Protein AF-A0A832Q1P4-F1 (afdb_monomer)

Sequence (175 aa):
MQGNKKENQQNDNRLVTVAIHTYEKAQILKTILESEGIESVIHGINLIEPSIPGSVRVRIKEIDLQRALRVIEQVDFTSKTAEDEEETEETNKEILIPVDFSDYTLLTCEFGFKLAKDLKCSVKLMHAFFTPFYPAAMPFSDAFTLPATDKDLYHDVRKETESEMKALNAKIDEY

Foldseek 3Di:
DPPPPVVVVVLQPDKDWDDKAFPVLLVVLCVQCVVVVWHKDKPDDDPVDPDRRRIITIITRPVCNVVSVVSVVVDPPVPDDVVNVVVPPPPQAEAEQEADLDPCSLVSVVVSVVVCVVVVHHYDYDYDDDDPPDDPPDPDPDDDPPDPPPPPVNVVRVVVVVVSVVVVVVVNVVD

Structure (mmCIF, N/CA/C/O backbone):
data_AF-A0A832Q1P4-F1
#
_entry.id   AF-A0A832Q1P4-F1
#
loop_
_atom_site.group_PDB
_atom_site.id
_atom_site.type_symbol
_atom_site.label_atom_id
_atom_site.label_alt_id
_atom_site.label_comp_id
_atom_site.label_asym_id
_atom_site.label_entity_id
_atom_site.label_seq_id
_atom_site.pdbx_PDB_ins_code
_atom_site.Cartn_x
_atom_site.Cartn_y
_atom_site.Cartn_z
_atom_site.occupancy
_atom_site.B_iso_or_equiv
_atom_site.auth_seq_id
_atom_site.auth_comp_id
_atom_site.auth_asym_id
_atom_site.auth_atom_id
_atom_site.pdbx_PDB_model_num
ATOM 1 N N . MET A 1 1 ? -39.421 25.215 54.607 1.00 44.69 1 MET A N 1
ATOM 2 C CA . MET A 1 1 ? -39.316 24.930 53.155 1.00 44.69 1 MET A CA 1
ATOM 3 C C . MET A 1 1 ? -37.875 25.121 52.646 1.00 44.69 1 MET A C 1
ATOM 5 O O . MET A 1 1 ? -37.643 25.955 51.785 1.00 44.69 1 MET A O 1
ATOM 9 N N . GLN A 1 2 ? -36.883 24.384 53.171 1.00 45.53 2 GLN A N 1
ATOM 10 C CA . GLN A 1 2 ? -35.477 24.491 52.712 1.00 45.53 2 GLN A CA 1
ATOM 11 C C . GLN A 1 2 ? -34.802 23.131 52.415 1.00 45.53 2 GLN A C 1
ATOM 13 O O . GLN A 1 2 ? -33.637 23.106 52.040 1.00 45.53 2 GLN A O 1
ATOM 18 N N . GLY A 1 3 ? -35.527 22.006 52.515 1.00 40.56 3 GLY A N 1
ATOM 19 C CA . GLY A 1 3 ? -34.977 20.662 52.266 1.00 40.56 3 GLY A CA 1
ATOM 20 C C . GLY A 1 3 ? -34.863 20.265 50.786 1.00 40.56 3 GLY A C 1
ATOM 21 O O . GLY A 1 3 ? -33.892 19.631 50.405 1.00 40.56 3 GLY A O 1
ATOM 22 N N . ASN A 1 4 ? -35.781 20.714 49.920 1.00 47.53 4 ASN A N 1
ATOM 23 C CA . ASN A 1 4 ? -35.883 20.209 48.537 1.00 47.53 4 ASN A CA 1
ATOM 24 C C . ASN A 1 4 ? -34.872 20.788 47.530 1.00 47.53 4 ASN A C 1
ATOM 26 O O . ASN A 1 4 ? -34.829 20.343 46.388 1.00 47.53 4 ASN A O 1
ATOM 30 N N . LYS A 1 5 ? -34.083 21.805 47.899 1.00 47.84 5 LYS A N 1
ATOM 31 C CA . LYS A 1 5 ? -33.199 22.496 46.940 1.00 47.84 5 LYS A CA 1
ATOM 32 C C . LYS A 1 5 ? -31.779 21.918 46.888 1.00 47.84 5 LYS A C 1
ATOM 34 O O . LYS A 1 5 ? -31.087 22.147 45.904 1.00 47.84 5 LYS A O 1
ATOM 39 N N . LYS A 1 6 ? -31.351 21.172 47.918 1.00 47.16 6 LYS A N 1
ATOM 40 C CA . LYS A 1 6 ? -29.996 20.595 47.996 1.00 47.16 6 LYS A CA 1
ATOM 41 C C . LYS A 1 6 ? -29.874 19.230 47.311 1.00 47.16 6 LYS A C 1
ATOM 43 O O . LYS A 1 6 ? -28.872 19.002 46.648 1.00 47.16 6 LYS A O 1
ATOM 48 N N . GLU A 1 7 ? -30.893 18.373 47.387 1.00 48.69 7 GLU A N 1
ATOM 49 C CA . GLU A 1 7 ? -30.870 17.057 46.718 1.00 48.69 7 GLU A CA 1
ATOM 50 C C . GLU A 1 7 ? -30.905 17.181 45.186 1.00 48.69 7 GLU A C 1
ATOM 52 O O . GLU A 1 7 ? -30.188 16.469 44.488 1.00 48.69 7 GLU A O 1
ATOM 57 N N . ASN A 1 8 ? -31.644 18.161 44.652 1.00 49.06 8 ASN A N 1
ATOM 58 C CA . ASN A 1 8 ? -31.719 18.378 43.204 1.00 49.06 8 ASN A CA 1
ATOM 59 C C . ASN A 1 8 ? -30.401 18.891 42.592 1.00 49.06 8 ASN A C 1
ATOM 61 O O . ASN A 1 8 ? -30.125 18.613 41.434 1.00 49.06 8 ASN A O 1
ATOM 65 N N . GLN A 1 9 ? -29.561 19.595 43.361 1.00 49.34 9 GLN A N 1
ATOM 66 C CA . GLN A 1 9 ? -28.253 20.077 42.886 1.00 49.34 9 GLN A CA 1
ATOM 67 C C . GLN A 1 9 ? -27.179 18.980 42.875 1.00 49.34 9 GLN A C 1
ATOM 69 O O . GLN A 1 9 ? -26.217 19.071 42.118 1.00 49.34 9 GLN A O 1
ATOM 74 N N . GLN A 1 10 ? -27.332 17.938 43.699 1.00 50.78 10 GLN A N 1
ATOM 75 C CA . GLN A 1 10 ? -26.396 16.811 43.739 1.00 50.78 10 GLN A CA 1
ATOM 76 C C . GLN A 1 10 ? -26.576 15.859 42.549 1.00 50.78 10 GLN A C 1
ATOM 78 O O . GLN A 1 10 ? -25.592 15.297 42.070 1.00 50.78 10 GLN A O 1
ATOM 83 N N . ASN A 1 11 ? -27.804 15.733 42.037 1.00 53.72 11 ASN A N 1
ATOM 84 C CA . ASN A 1 11 ? -28.103 14.936 40.844 1.00 53.72 11 ASN A CA 1
ATOM 85 C C . ASN A 1 11 ? -27.738 15.655 39.537 1.00 53.72 11 ASN A C 1
ATOM 87 O O . ASN A 1 11 ? -27.374 14.999 38.565 1.00 53.72 11 ASN A O 1
ATOM 91 N N . ASP A 1 12 ? -27.769 16.990 39.524 1.00 57.72 12 ASP A N 1
ATOM 92 C CA . ASP A 1 12 ? -27.507 17.795 38.319 1.00 57.72 12 ASP A CA 1
ATOM 93 C C . ASP A 1 12 ? -26.044 17.710 37.843 1.00 57.72 12 ASP A C 1
ATOM 95 O O . ASP A 1 12 ? -25.735 17.896 36.668 1.00 57.72 12 ASP A O 1
ATOM 99 N N . ASN A 1 13 ? -25.124 17.382 38.758 1.00 70.50 13 ASN A N 1
ATOM 100 C CA . ASN A 1 13 ? -23.685 17.342 38.486 1.00 70.50 13 ASN A CA 1
ATOM 101 C C . ASN A 1 13 ? -23.107 15.919 38.412 1.00 70.50 13 ASN A C 1
ATOM 103 O O . ASN A 1 13 ? -21.886 15.734 38.375 1.00 70.50 13 ASN A O 1
ATOM 107 N N . ARG A 1 14 ? -23.963 14.891 38.427 1.00 87.31 14 ARG A N 1
ATOM 108 C CA . ARG A 1 14 ? -23.519 13.501 38.332 1.00 87.31 14 ARG A CA 1
ATOM 109 C C . ARG A 1 14 ? -23.209 13.153 36.880 1.00 87.31 14 ARG A C 1
ATOM 111 O O . ARG A 1 14 ? -24.077 13.205 36.016 1.00 87.31 14 ARG A O 1
ATOM 118 N N . LEU A 1 15 ? -21.954 12.779 36.625 1.00 90.56 15 LEU A N 1
ATOM 119 C CA . LEU A 1 15 ? -21.490 12.373 35.299 1.00 90.56 15 LEU A CA 1
ATOM 120 C C . LEU A 1 15 ? -21.558 10.853 35.116 1.00 90.56 15 LEU A C 1
ATOM 122 O O . LEU A 1 15 ? -20.984 10.101 35.913 1.00 90.56 15 LEU A O 1
ATOM 126 N N . VAL A 1 16 ? -22.155 10.402 34.018 1.00 91.88 16 VAL A N 1
ATOM 127 C CA . VAL A 1 16 ? -22.245 8.994 33.604 1.00 91.88 16 VAL A CA 1
ATOM 128 C C . VAL A 1 16 ? -21.444 8.759 32.328 1.00 91.88 16 VAL A C 1
ATOM 130 O O . VAL A 1 16 ? -21.316 9.658 31.503 1.00 91.88 16 VAL A O 1
ATOM 133 N N . THR A 1 17 ? -20.864 7.569 32.176 1.00 91.50 17 THR A N 1
ATOM 134 C CA . THR A 1 17 ? -20.122 7.191 30.963 1.00 91.50 17 THR A CA 1
ATOM 135 C C . THR A 1 17 ? -21.097 6.700 29.904 1.00 91.50 17 THR A C 1
ATOM 137 O O . THR A 1 17 ? -21.850 5.768 30.171 1.00 91.50 17 THR A O 1
ATOM 140 N N . VAL A 1 18 ? -21.052 7.297 28.716 1.00 90.94 18 VAL A N 1
ATOM 141 C CA . VAL A 1 18 ? -21.880 6.898 27.566 1.00 90.94 18 VAL A CA 1
ATOM 142 C C . VAL A 1 18 ? -21.134 6.029 26.564 1.00 90.94 18 VAL A C 1
ATOM 144 O O . VAL A 1 18 ? -21.754 5.176 25.943 1.00 90.94 18 VAL A O 1
ATOM 147 N N . ALA A 1 19 ? -19.817 6.201 26.428 1.00 88.00 19 ALA A N 1
ATOM 148 C CA . ALA A 1 19 ? -19.017 5.414 25.494 1.00 88.00 19 ALA A CA 1
ATOM 149 C C . ALA A 1 19 ? -17.567 5.249 25.966 1.00 88.00 19 ALA A C 1
ATOM 151 O O . ALA A 1 19 ? -17.037 6.088 26.706 1.00 88.00 19 ALA A O 1
ATOM 152 N N . ILE A 1 20 ? -16.927 4.172 25.506 1.00 89.25 20 ILE A N 1
ATOM 153 C CA . ILE A 1 20 ? -15.492 3.908 25.658 1.00 89.25 20 ILE A CA 1
ATOM 154 C C . ILE A 1 20 ? -14.926 3.666 24.260 1.00 89.25 20 ILE A C 1
ATOM 156 O O . ILE A 1 20 ? -15.349 2.728 23.594 1.00 89.25 20 ILE A O 1
ATOM 160 N N . HIS A 1 21 ? -13.998 4.510 23.816 1.00 85.19 21 HIS A N 1
ATOM 161 C CA . HIS A 1 21 ? -13.462 4.482 22.452 1.00 85.19 21 HIS A CA 1
ATOM 162 C C . HIS A 1 21 ? -11.997 4.932 22.408 1.00 85.19 21 HIS A C 1
ATOM 164 O O . HIS A 1 21 ? -11.443 5.351 23.427 1.00 85.19 21 HIS A O 1
ATOM 170 N N . THR A 1 22 ? -11.368 4.854 21.230 1.00 86.50 22 THR A N 1
ATOM 171 C CA . THR A 1 22 ? -10.085 5.521 20.965 1.00 86.50 22 THR A CA 1
ATOM 172 C C . THR A 1 22 ? -10.226 7.030 21.166 1.00 86.50 22 THR A C 1
ATOM 174 O O . THR A 1 22 ? -11.333 7.579 21.135 1.00 86.50 22 THR A O 1
ATOM 177 N N . TYR A 1 23 ? -9.107 7.716 21.404 1.00 86.06 23 TYR A N 1
ATOM 178 C CA . TYR A 1 23 ? -9.121 9.160 21.645 1.00 86.06 23 TYR A CA 1
ATOM 179 C C . TYR A 1 23 ? -9.774 9.937 20.493 1.00 86.06 23 TYR A C 1
ATOM 181 O O . TYR A 1 23 ? -10.611 10.805 20.739 1.00 86.06 23 TYR A O 1
ATOM 189 N N . GLU A 1 24 ? -9.471 9.564 19.251 1.00 83.88 24 GLU A N 1
ATOM 190 C CA . GLU A 1 24 ? -10.026 10.198 18.052 1.00 83.88 24 GLU A CA 1
ATOM 191 C C . GLU A 1 24 ? -11.548 10.045 17.973 1.00 83.88 24 GLU A C 1
ATOM 193 O O . GLU A 1 24 ? -12.278 11.036 17.905 1.00 83.88 24 GLU A O 1
ATOM 198 N N . LYS A 1 25 ? -12.048 8.807 18.094 1.00 86.06 25 LYS A N 1
ATOM 199 C CA . LYS A 1 25 ? -13.488 8.510 18.103 1.00 86.06 25 LYS A CA 1
ATOM 200 C C . LYS A 1 25 ? -14.205 9.219 19.260 1.00 86.06 25 LYS A C 1
ATOM 202 O O . LYS A 1 25 ? -15.308 9.736 19.089 1.00 86.06 25 LYS A O 1
ATOM 207 N N . ALA A 1 26 ? -13.572 9.307 20.430 1.00 89.12 26 ALA A N 1
ATOM 208 C CA . ALA A 1 26 ? -14.117 10.026 21.578 1.00 89.12 26 ALA A CA 1
ATOM 209 C C . ALA A 1 26 ? -14.183 11.547 21.361 1.00 89.12 26 ALA A C 1
ATOM 211 O O . ALA A 1 26 ? -15.137 12.178 21.816 1.00 89.12 26 ALA A O 1
ATOM 212 N N . GLN A 1 27 ? -13.209 12.132 20.657 1.00 89.00 27 GLN A N 1
ATOM 213 C CA . GLN A 1 27 ? -13.211 13.547 20.280 1.00 89.00 27 GLN A CA 1
ATOM 214 C C . GLN A 1 27 ? -14.365 13.856 19.318 1.00 89.00 27 GLN A C 1
ATOM 216 O O . GLN A 1 27 ? -15.101 14.815 19.541 1.00 89.00 27 GLN A O 1
ATOM 221 N N . ILE A 1 28 ? -14.568 13.007 18.306 1.00 89.62 28 ILE A N 1
ATOM 222 C CA . ILE A 1 28 ? -15.681 13.129 17.353 1.00 89.62 28 ILE A CA 1
ATOM 223 C C . ILE A 1 28 ? -17.020 13.061 18.096 1.00 89.62 28 ILE A C 1
ATOM 225 O O . ILE A 1 28 ? -17.854 13.957 17.966 1.00 89.62 28 ILE A O 1
ATOM 229 N N . LEU A 1 29 ? -17.204 12.039 18.938 1.00 90.44 29 LEU A N 1
ATOM 230 C CA . LEU A 1 29 ? -18.422 11.873 19.731 1.00 90.44 29 LEU A CA 1
ATOM 231 C C . LEU A 1 29 ? -18.671 13.071 20.663 1.00 90.44 29 LEU A C 1
ATOM 233 O O . LEU A 1 29 ? -19.805 13.536 20.769 1.00 90.44 29 LEU A O 1
ATOM 237 N N . LYS A 1 30 ? -17.621 13.607 21.302 1.00 92.12 30 LYS A N 1
ATOM 238 C CA . LYS A 1 30 ? -17.708 14.817 22.133 1.00 92.12 30 LYS A CA 1
ATOM 239 C C . LYS A 1 30 ? -18.252 15.999 21.328 1.00 92.12 30 LYS A C 1
ATOM 241 O O . LYS A 1 30 ? -19.202 16.641 21.767 1.00 92.12 30 LYS A O 1
ATOM 246 N N . THR A 1 31 ? -17.692 16.258 20.146 1.00 91.06 31 THR A N 1
ATOM 247 C CA . THR A 1 31 ? -18.121 17.361 19.274 1.00 91.06 31 THR A CA 1
ATOM 248 C C . THR A 1 31 ? -19.580 17.226 18.849 1.00 91.06 31 THR A C 1
ATOM 250 O O . THR A 1 31 ? -20.313 18.213 18.873 1.00 91.06 31 THR A O 1
ATOM 253 N N . ILE A 1 32 ? -20.025 16.016 18.507 1.00 90.75 32 ILE A N 1
ATOM 254 C CA . ILE A 1 32 ? -21.413 15.776 18.098 1.00 90.75 32 ILE A CA 1
ATOM 255 C C . ILE A 1 32 ? -22.375 16.023 19.265 1.00 90.75 32 ILE A C 1
ATOM 257 O O . ILE A 1 32 ? -23.341 16.771 19.118 1.00 90.75 32 ILE A O 1
ATOM 261 N N . LEU A 1 33 ? -22.084 15.467 20.444 1.00 92.12 33 LEU A N 1
ATOM 262 C CA . LEU A 1 33 ? -22.896 15.688 21.643 1.00 92.12 33 LEU A CA 1
ATOM 263 C C . LEU A 1 33 ? -22.973 17.180 22.003 1.00 92.12 33 LEU A C 1
ATOM 265 O O . LEU A 1 33 ? -24.061 17.694 22.263 1.00 92.12 33 LEU A O 1
ATOM 269 N N . GLU A 1 34 ? -21.847 17.894 21.948 1.00 92.69 34 GLU A N 1
ATOM 270 C CA . GLU A 1 34 ? -21.799 19.333 22.230 1.00 92.69 34 GLU A CA 1
ATOM 271 C C . GLU A 1 34 ? -22.578 20.160 21.196 1.00 92.69 34 GLU A C 1
ATOM 273 O O . GLU A 1 34 ? -23.228 21.136 21.573 1.00 92.69 34 GLU A O 1
ATOM 278 N N . SER A 1 35 ? -22.583 19.756 19.920 1.00 90.12 35 SER A N 1
ATOM 279 C CA . SER A 1 35 ? -23.365 20.425 18.866 1.00 90.12 35 SER A CA 1
ATOM 280 C C . SER A 1 35 ? -24.879 20.320 19.084 1.00 90.12 35 SER A C 1
ATOM 282 O O . SER A 1 35 ? -25.617 21.256 18.782 1.00 90.12 35 SER A O 1
ATOM 284 N N . GLU A 1 36 ? -25.327 19.235 19.717 1.00 88.94 36 GLU A N 1
ATOM 285 C CA . GLU A 1 36 ? -26.713 19.026 20.146 1.00 88.94 36 GLU A CA 1
ATOM 286 C C . GLU A 1 36 ? -27.014 19.674 21.514 1.00 88.94 36 GLU A C 1
ATOM 288 O O . GLU A 1 36 ? -28.121 19.562 22.054 1.00 88.94 36 GLU A O 1
ATOM 293 N N . GLY A 1 37 ? -26.047 20.388 22.096 1.00 90.88 37 GLY A N 1
ATOM 294 C CA . GLY A 1 37 ? -26.179 21.063 23.386 1.00 90.88 37 GLY A CA 1
ATOM 295 C C . GLY A 1 37 ? -26.092 20.125 24.591 1.00 90.88 37 GLY A C 1
ATOM 296 O O . GLY A 1 37 ? -26.623 20.458 25.649 1.00 90.88 37 GLY A O 1
ATOM 297 N N . ILE A 1 38 ? -25.459 18.958 24.440 1.00 92.12 38 ILE A N 1
ATOM 298 C CA . ILE A 1 38 ? -25.190 18.005 25.522 1.00 92.12 38 ILE A CA 1
ATOM 299 C C . ILE A 1 38 ? -23.739 18.181 25.974 1.00 92.12 38 ILE A C 1
ATOM 301 O O . ILE A 1 38 ? -22.797 17.897 25.235 1.00 92.12 38 ILE A O 1
ATOM 305 N N . GLU A 1 39 ? -23.546 18.638 27.211 1.00 91.25 39 GLU A N 1
ATOM 306 C CA . GLU A 1 39 ? -22.207 18.836 27.771 1.00 91.25 39 GLU A CA 1
ATOM 307 C C . GLU A 1 39 ? -21.514 17.483 28.000 1.00 91.25 39 GLU A C 1
ATOM 309 O O . GLU A 1 39 ? -22.032 16.618 28.716 1.00 91.25 39 GLU A O 1
ATOM 314 N N . SER A 1 40 ? -20.332 17.300 27.401 1.00 92.31 40 SER A N 1
ATOM 315 C CA . SER A 1 40 ? -19.585 16.043 27.468 1.00 92.31 40 SER A CA 1
ATOM 316 C C . SER A 1 40 ? -18.097 16.243 27.778 1.00 92.31 40 SER A C 1
ATOM 318 O O . SER A 1 40 ? -17.463 17.214 27.372 1.00 92.31 40 SER A O 1
ATOM 320 N N . VAL A 1 41 ? -17.518 15.308 28.536 1.00 90.81 41 VAL A N 1
ATOM 321 C CA . VAL A 1 41 ? -16.132 15.355 29.023 1.00 90.81 41 VAL A CA 1
ATOM 322 C C . VAL A 1 41 ? -15.435 14.031 28.734 1.00 90.81 41 VAL A C 1
ATOM 324 O O . VAL A 1 41 ? -15.942 12.964 29.085 1.00 90.81 41 VAL A O 1
ATOM 327 N N . ILE A 1 42 ? -14.230 14.093 28.168 1.00 90.94 42 ILE A N 1
ATOM 328 C CA . ILE A 1 42 ? -13.374 12.920 27.957 1.00 90.94 42 ILE A CA 1
ATOM 329 C C . ILE A 1 42 ? -12.524 12.687 29.211 1.00 90.94 42 ILE A C 1
ATOM 331 O O . ILE A 1 42 ? -11.820 13.578 29.677 1.00 90.94 42 ILE A O 1
ATOM 335 N N . HIS A 1 43 ? -12.593 11.483 29.772 1.00 85.75 43 HIS A N 1
ATOM 336 C CA . HIS A 1 43 ? -11.775 11.026 30.896 1.00 85.75 43 HIS A CA 1
ATOM 337 C C . HIS A 1 43 ? -10.818 9.915 30.455 1.00 85.75 43 HIS A C 1
ATOM 339 O O . HIS A 1 43 ? -11.194 9.044 29.674 1.00 85.75 43 HIS A O 1
ATOM 345 N N . GLY A 1 44 ? -9.621 9.880 31.047 1.00 74.69 44 GLY A N 1
ATOM 346 C CA . GLY A 1 44 ? -8.606 8.856 30.759 1.00 74.69 44 GLY A CA 1
ATOM 347 C C . GLY A 1 44 ? -7.454 9.332 29.874 1.00 74.69 44 GLY A C 1
ATOM 348 O O . GLY A 1 44 ? -6.666 8.509 29.429 1.00 74.69 44 GLY A O 1
ATOM 349 N N . ILE A 1 45 ? -7.337 10.642 29.642 1.00 68.88 45 ILE A N 1
ATOM 350 C CA . ILE A 1 45 ? -6.156 11.244 29.018 1.00 68.88 45 ILE A CA 1
ATOM 351 C C . ILE A 1 45 ? -5.047 11.423 30.064 1.00 68.88 45 ILE A C 1
ATOM 353 O O . ILE A 1 45 ? -5.273 12.031 31.111 1.00 68.88 45 ILE A O 1
ATOM 357 N N . ASN A 1 46 ? -3.855 10.886 29.800 1.00 65.00 46 ASN A N 1
ATOM 358 C CA . ASN A 1 46 ? -2.660 11.200 30.580 1.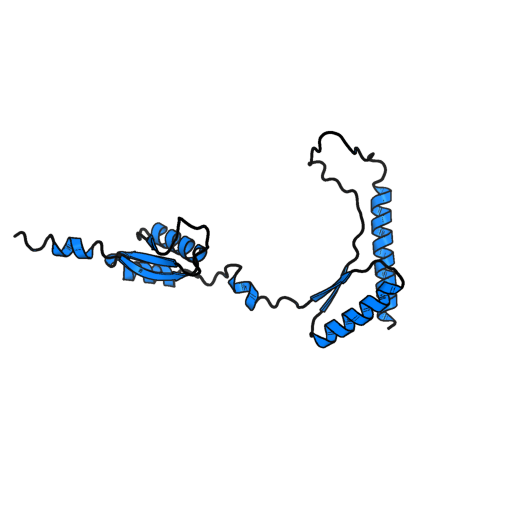00 65.00 46 ASN A CA 1
ATOM 359 C C . ASN A 1 46 ? -1.907 12.324 29.859 1.00 65.00 46 ASN A C 1
ATOM 361 O O . ASN A 1 46 ? -1.304 12.096 28.821 1.00 65.00 46 ASN A O 1
ATOM 365 N N . LEU A 1 47 ? -1.988 13.553 30.374 1.00 61.16 47 LEU A N 1
ATOM 366 C CA . LEU A 1 47 ? -1.374 14.735 29.745 1.00 61.16 47 LEU A CA 1
ATOM 367 C C . LEU A 1 47 ? 0.133 14.865 30.033 1.00 61.16 47 LEU A C 1
ATOM 369 O O . LEU A 1 47 ? 0.784 15.738 29.469 1.00 61.16 47 LEU A O 1
ATOM 373 N N . ILE A 1 48 ? 0.673 14.049 30.944 1.00 62.28 48 ILE A N 1
ATOM 374 C CA . ILE A 1 48 ? 2.057 14.165 31.432 1.00 62.28 48 ILE A CA 1
ATOM 375 C C . ILE A 1 48 ? 3.021 13.334 30.574 1.00 62.28 48 ILE A C 1
ATOM 377 O O . ILE A 1 48 ? 4.171 13.724 30.391 1.00 62.28 48 ILE A O 1
ATOM 381 N N . GLU A 1 49 ? 2.547 12.226 30.003 1.00 57.00 49 GLU A N 1
ATOM 382 C CA . GLU A 1 49 ? 3.319 11.368 29.103 1.00 57.00 49 GLU A CA 1
ATOM 383 C C . GLU A 1 49 ? 2.607 11.276 27.748 1.00 57.00 49 GLU A C 1
ATOM 385 O O . GLU A 1 49 ? 1.416 10.964 27.728 1.00 57.00 49 GLU A O 1
ATOM 390 N N . PRO A 1 50 ? 3.298 11.491 26.611 1.00 54.81 50 PRO A N 1
ATOM 391 C CA . PRO A 1 50 ? 2.714 11.415 25.272 1.00 54.81 50 PRO A CA 1
ATOM 392 C C . PRO A 1 50 ? 2.518 9.953 24.830 1.00 54.81 50 PRO A C 1
ATOM 394 O O . PRO A 1 50 ? 2.988 9.536 23.776 1.00 54.81 50 PRO A O 1
ATOM 397 N N . SER A 1 51 ? 1.850 9.152 25.658 1.00 57.94 51 SER A N 1
ATOM 398 C CA . SER A 1 51 ? 1.351 7.834 25.275 1.00 57.94 51 SER A CA 1
ATOM 399 C C . SER A 1 51 ? -0.129 7.972 24.938 1.00 57.94 51 SER A C 1
ATOM 401 O O . SER A 1 51 ? -0.908 8.497 25.732 1.00 57.94 51 SER A O 1
ATOM 403 N N . ILE A 1 52 ? -0.517 7.548 23.734 1.00 58.16 52 ILE A N 1
ATOM 404 C CA . ILE A 1 52 ? -1.923 7.531 23.323 1.00 58.16 52 ILE A CA 1
ATOM 405 C C . ILE A 1 52 ? -2.619 6.488 24.210 1.00 58.16 52 ILE A C 1
ATOM 407 O O . ILE A 1 52 ? -2.276 5.306 24.123 1.00 58.16 52 ILE A O 1
ATOM 411 N N . PRO A 1 53 ? -3.557 6.872 25.097 1.00 61.53 53 PRO A N 1
ATOM 412 C CA . PRO A 1 53 ? -4.271 5.893 25.899 1.00 61.53 53 PRO A CA 1
ATOM 413 C C . PRO A 1 53 ? -5.077 5.000 24.955 1.00 61.53 53 PRO A C 1
ATOM 415 O O . PRO A 1 53 ? -5.882 5.504 24.174 1.00 61.53 53 PRO A O 1
ATOM 418 N N . GLY A 1 54 ? -4.894 3.679 25.045 1.00 65.94 54 GLY A N 1
ATOM 419 C CA . GLY A 1 54 ? -5.583 2.721 24.168 1.00 65.94 54 GLY A CA 1
ATOM 420 C C . GLY A 1 54 ? -7.116 2.769 24.262 1.00 65.94 54 GLY A C 1
ATOM 421 O O . GLY A 1 54 ? -7.803 2.279 23.375 1.00 65.94 54 GLY A O 1
ATOM 422 N N . SER A 1 55 ? -7.677 3.376 25.316 1.00 76.88 55 SER A N 1
ATOM 423 C CA . SER A 1 55 ? -9.101 3.715 25.383 1.00 76.88 55 SER A CA 1
ATOM 424 C C . SER A 1 55 ? -9.371 4.876 26.344 1.00 76.88 55 SER A C 1
ATOM 426 O O . SER A 1 55 ? -8.773 4.978 27.417 1.00 76.88 55 SER A O 1
ATOM 428 N N . VAL A 1 56 ? -10.306 5.748 25.972 1.00 87.81 56 VAL A N 1
ATOM 429 C CA . VAL A 1 56 ? -10.796 6.873 26.778 1.00 87.81 56 VAL A CA 1
ATOM 430 C C . VAL A 1 56 ? -12.315 6.791 26.940 1.00 87.81 56 VAL A C 1
ATOM 432 O O . VAL A 1 56 ? -13.010 6.116 26.180 1.00 87.81 56 VAL A O 1
ATOM 435 N N . ARG A 1 57 ? -12.850 7.468 27.959 1.00 90.44 57 ARG A N 1
ATOM 436 C CA . ARG A 1 57 ? -14.273 7.425 28.327 1.00 90.44 57 ARG A CA 1
ATOM 437 C C . ARG A 1 57 ? -14.942 8.765 28.068 1.00 90.44 57 ARG A C 1
ATOM 439 O O . ARG A 1 57 ? -14.504 9.767 28.627 1.00 90.44 57 ARG A O 1
ATOM 446 N N . VAL A 1 58 ? -16.035 8.772 27.312 1.00 91.81 58 VAL A N 1
ATOM 447 C CA . VAL A 1 58 ? -16.886 9.958 27.136 1.00 91.81 58 VAL A CA 1
ATOM 448 C C . VAL A 1 58 ? -17.961 9.951 28.214 1.00 91.81 58 VAL A C 1
ATOM 450 O O . VAL A 1 58 ? -18.697 8.972 28.365 1.00 91.81 58 VAL A O 1
ATOM 453 N N . ARG A 1 59 ? -18.032 11.030 28.996 1.00 93.12 59 ARG A N 1
ATOM 454 C CA . ARG A 1 59 ? -18.986 11.192 30.096 1.00 93.12 59 ARG A CA 1
ATOM 455 C C . ARG A 1 59 ? -19.876 12.406 29.874 1.00 93.12 59 ARG A C 1
ATOM 457 O O . ARG A 1 59 ? -19.393 13.427 29.408 1.00 93.12 59 ARG A O 1
ATOM 464 N N . ILE A 1 60 ? -21.137 12.302 30.266 1.00 93.88 60 ILE A N 1
ATOM 465 C CA . ILE A 1 60 ? -22.153 13.364 30.179 1.00 93.88 60 ILE A CA 1
ATOM 466 C C . ILE A 1 60 ? -22.890 13.488 31.508 1.00 93.88 60 ILE A C 1
ATOM 468 O O . ILE A 1 60 ? -22.762 12.610 32.364 1.00 93.88 60 ILE A O 1
ATOM 472 N N . LYS A 1 61 ? -23.697 14.534 31.677 1.00 93.19 61 LYS A N 1
ATOM 473 C CA . LYS A 1 61 ? -24.604 14.637 32.826 1.00 93.19 61 LYS A CA 1
ATOM 474 C C . LYS A 1 61 ? -25.684 13.557 32.768 1.00 93.19 61 LYS A C 1
ATOM 476 O O . LYS A 1 61 ? -26.212 13.249 31.703 1.00 93.19 61 LYS A O 1
ATOM 481 N N . GLU A 1 62 ? -26.030 12.993 33.924 1.00 88.75 62 GLU A N 1
ATOM 482 C CA . GLU A 1 62 ? -27.043 11.934 34.045 1.00 88.75 62 GLU A CA 1
ATOM 483 C C . GLU A 1 62 ? -28.413 12.374 33.500 1.00 88.75 62 GLU A C 1
ATOM 485 O O . GLU A 1 62 ? -29.120 11.571 32.893 1.00 88.75 62 GLU A O 1
ATOM 490 N N . ILE A 1 63 ? -28.745 13.664 33.630 1.00 89.94 63 ILE A N 1
ATOM 491 C CA . ILE A 1 63 ? -29.984 14.259 33.106 1.00 89.94 63 ILE A CA 1
ATOM 492 C C . ILE A 1 63 ? -30.108 14.176 31.577 1.00 89.94 63 ILE A C 1
ATOM 494 O O . ILE A 1 63 ? -31.217 14.059 31.058 1.00 89.94 63 ILE A O 1
ATOM 498 N N . ASP A 1 64 ? -28.985 14.177 30.857 1.00 90.19 64 ASP A N 1
ATOM 499 C CA . ASP A 1 64 ? -28.951 14.206 29.394 1.00 90.19 64 ASP A CA 1
ATOM 500 C C . ASP A 1 64 ? -28.827 12.804 28.781 1.00 90.19 64 ASP A C 1
ATOM 502 O O . ASP A 1 64 ? -28.772 12.660 27.560 1.00 90.19 64 ASP A O 1
ATOM 506 N N . LEU A 1 65 ? -28.829 11.750 29.607 1.00 89.56 65 LEU A N 1
ATOM 507 C CA . LEU A 1 65 ? -28.548 10.379 29.180 1.00 89.56 65 LEU A CA 1
ATOM 508 C C . LEU A 1 65 ? -29.461 9.895 28.050 1.00 89.56 65 LEU A C 1
ATOM 510 O O . LEU A 1 65 ? -28.981 9.397 27.034 1.00 89.56 65 LEU A O 1
ATOM 514 N N . GLN A 1 66 ? -30.777 10.065 28.194 1.00 88.94 66 GLN A N 1
ATOM 515 C CA . GLN A 1 66 ? -31.726 9.618 27.168 1.00 88.94 66 GLN A CA 1
ATOM 516 C C . GLN A 1 66 ? -31.565 10.387 25.856 1.00 88.94 66 GLN A C 1
ATOM 518 O O . GLN A 1 66 ? -31.748 9.822 24.780 1.00 88.94 66 GLN A O 1
ATOM 523 N N . ARG A 1 67 ? -31.233 11.679 25.939 1.00 90.56 67 ARG A N 1
ATOM 524 C CA . ARG A 1 67 ? -31.033 12.523 24.762 1.00 90.56 67 ARG A CA 1
ATOM 525 C C . ARG A 1 67 ? -29.732 12.155 24.054 1.00 90.56 67 ARG A C 1
ATOM 527 O O . ARG A 1 67 ? -29.732 12.020 22.838 1.00 90.56 67 ARG A O 1
ATOM 534 N N . ALA A 1 68 ? -28.670 11.907 24.813 1.00 90.94 68 ALA A N 1
ATOM 535 C CA . ALA A 1 68 ? -27.380 11.494 24.281 1.00 90.94 68 ALA A CA 1
ATOM 536 C C . ALA A 1 68 ? -27.446 10.138 23.578 1.00 90.94 68 ALA A C 1
ATOM 538 O O . ALA A 1 68 ? -26.910 10.013 22.485 1.00 90.94 68 ALA A O 1
ATOM 539 N N . LEU A 1 69 ? -28.142 9.149 24.150 1.00 89.94 69 LEU A N 1
ATOM 540 C CA . LEU A 1 69 ? -28.309 7.843 23.502 1.00 89.94 69 LEU A CA 1
ATOM 541 C C . LEU A 1 69 ? -29.030 7.960 22.153 1.00 89.94 69 LEU A C 1
ATOM 543 O O . LEU A 1 69 ? -28.590 7.352 21.186 1.00 89.94 69 LEU A O 1
ATOM 547 N N . ARG A 1 70 ? -30.066 8.807 22.052 1.00 88.44 70 ARG A N 1
ATOM 548 C CA . ARG A 1 70 ? -30.756 9.064 20.774 1.00 88.44 70 ARG A CA 1
ATOM 549 C C . ARG A 1 70 ? -29.840 9.689 19.727 1.00 88.44 70 ARG A C 1
ATOM 551 O O . ARG A 1 70 ? -29.913 9.313 18.566 1.00 88.44 70 ARG A O 1
ATOM 558 N N . VAL A 1 71 ? -28.999 10.641 20.133 1.00 87.50 71 VAL A N 1
ATOM 559 C CA . VAL A 1 71 ? -28.017 11.264 19.234 1.00 87.50 71 VAL A CA 1
ATOM 560 C C . VAL A 1 71 ? -26.993 10.223 18.782 1.00 87.50 71 VAL A C 1
ATOM 562 O O . VAL A 1 71 ? -26.709 10.129 17.598 1.00 87.50 71 VAL A O 1
ATOM 565 N N . ILE A 1 72 ? -26.489 9.395 19.699 1.00 86.38 72 ILE A N 1
ATOM 566 C CA . ILE A 1 72 ? -25.506 8.346 19.396 1.00 86.38 72 ILE A CA 1
ATOM 567 C C . ILE A 1 72 ? -26.071 7.305 18.423 1.00 86.38 72 ILE A C 1
ATOM 569 O O . ILE A 1 72 ? -25.375 6.919 17.495 1.00 86.38 72 ILE A O 1
ATOM 573 N N . GLU A 1 73 ? -27.324 6.878 18.595 1.00 82.75 73 GLU A N 1
ATOM 574 C CA . GLU A 1 73 ? -27.984 5.924 17.689 1.00 82.75 73 GLU A CA 1
ATOM 575 C C . GLU A 1 73 ? -28.190 6.478 16.271 1.00 82.75 73 GLU A C 1
ATOM 577 O O . GLU A 1 73 ? -28.250 5.710 15.315 1.00 82.75 73 GLU A O 1
ATOM 582 N N . GLN A 1 74 ? -28.311 7.799 16.124 1.00 77.94 74 GLN A N 1
ATOM 583 C CA . GLN A 1 74 ? -28.452 8.465 14.824 1.00 77.94 74 GLN A CA 1
ATOM 584 C C . GLN A 1 74 ? -27.113 8.716 14.129 1.00 77.94 74 GLN A C 1
ATOM 586 O O . GLN A 1 74 ? -27.089 9.069 12.949 1.00 77.94 74 GLN A O 1
ATOM 591 N N . VAL A 1 75 ? -26.006 8.570 14.853 1.00 70.81 75 VAL A N 1
ATOM 592 C CA . VAL A 1 75 ? -24.668 8.838 14.342 1.00 70.81 75 VAL A CA 1
ATOM 593 C C . VAL A 1 75 ? -24.041 7.523 13.912 1.00 70.81 75 VAL A C 1
ATOM 595 O O . VAL A 1 75 ? -23.723 6.661 14.730 1.00 70.81 75 VAL A O 1
ATOM 598 N N . ASP A 1 76 ? -23.808 7.396 12.610 1.00 65.38 76 ASP A N 1
ATOM 599 C CA . ASP A 1 76 ? -23.048 6.284 12.053 1.00 65.38 76 ASP A CA 1
ATOM 600 C C . ASP A 1 76 ? -21.549 6.447 12.370 1.00 65.38 76 ASP A C 1
ATOM 602 O O . ASP A 1 76 ? -20.738 6.936 11.577 1.00 65.38 76 ASP A O 1
ATOM 606 N N . PHE A 1 77 ? -21.154 5.990 13.561 1.00 60.75 77 PHE A N 1
ATOM 607 C CA . PHE A 1 77 ? -19.744 5.771 13.918 1.00 60.75 77 PHE A CA 1
ATOM 608 C C . PHE A 1 77 ? -19.107 4.616 13.128 1.00 60.75 77 PHE A C 1
ATOM 610 O O . PHE A 1 77 ? -17.919 4.345 13.276 1.00 60.75 77 PHE A O 1
ATOM 617 N N . THR A 1 78 ? -19.894 3.940 12.287 1.00 53.94 78 THR A N 1
ATOM 618 C CA . THR A 1 78 ? -19.459 2.930 11.316 1.00 53.94 78 THR A CA 1
ATOM 619 C C . THR A 1 78 ? -18.766 3.539 10.097 1.00 53.94 78 THR A C 1
ATOM 621 O O . THR A 1 78 ? -18.291 2.791 9.241 1.00 53.94 78 THR A O 1
ATOM 624 N N . SER A 1 79 ? -18.672 4.876 10.016 1.00 48.91 79 SER A N 1
ATOM 625 C CA . SER A 1 79 ? -17.714 5.541 9.137 1.00 48.91 79 SER A CA 1
ATOM 626 C C . SER A 1 79 ? -16.317 5.136 9.590 1.00 48.91 79 SER A C 1
ATOM 628 O O . SER A 1 79 ? -15.725 5.712 10.502 1.00 48.91 79 SER A O 1
ATOM 630 N N . LYS A 1 80 ? -15.871 4.040 8.979 1.00 43.38 80 LYS A N 1
ATOM 631 C CA . LYS A 1 80 ? -14.580 3.399 9.118 1.00 43.38 80 LYS A CA 1
ATOM 632 C C . LYS A 1 80 ? -13.520 4.477 9.294 1.00 43.38 80 LYS A C 1
ATOM 634 O O . LYS A 1 80 ? -13.180 5.214 8.374 1.00 43.38 80 LYS A O 1
ATOM 639 N N . THR A 1 81 ? -13.065 4.638 10.528 1.00 44.66 81 THR A N 1
ATOM 640 C CA . THR A 1 81 ? -11.808 5.334 10.765 1.00 44.66 81 THR A CA 1
ATOM 641 C C . THR A 1 81 ? -10.765 4.421 10.135 1.00 44.66 81 THR A C 1
ATOM 643 O O . THR A 1 81 ? -10.863 3.210 10.323 1.00 44.66 81 THR A O 1
ATOM 646 N N . ALA A 1 82 ? -9.823 4.971 9.372 1.00 48.69 82 ALA A N 1
ATOM 647 C CA . ALA A 1 82 ? -8.823 4.226 8.596 1.00 48.69 82 ALA A CA 1
ATOM 648 C C . ALA A 1 82 ? -8.022 3.169 9.402 1.00 48.69 82 ALA A C 1
ATOM 650 O O . ALA A 1 82 ? -7.287 2.382 8.823 1.00 48.69 82 ALA A O 1
ATOM 651 N N . GLU A 1 83 ? -8.178 3.129 10.728 1.00 47.94 83 GLU A N 1
ATOM 652 C CA . GLU A 1 83 ? -7.633 2.117 11.635 1.00 47.94 83 GLU A CA 1
ATOM 653 C C . GLU A 1 83 ? -8.439 0.797 11.667 1.00 47.94 83 GLU A C 1
ATOM 655 O O . GLU A 1 83 ? -7.848 -0.257 11.869 1.00 47.94 83 GLU A O 1
ATOM 660 N N . ASP A 1 84 ? -9.760 0.806 11.429 1.00 42.47 84 ASP A N 1
ATOM 661 C CA . ASP A 1 84 ? -10.568 -0.432 11.336 1.00 42.47 84 ASP A CA 1
ATOM 662 C C . ASP A 1 84 ? -10.544 -1.032 9.907 1.00 42.47 84 ASP A C 1
ATOM 664 O O . ASP A 1 84 ? -11.023 -2.144 9.673 1.00 42.47 84 ASP A O 1
ATOM 668 N N . GLU A 1 85 ? -9.986 -0.301 8.934 1.00 42.81 85 GLU A N 1
ATOM 669 C CA . GLU A 1 85 ? -9.802 -0.751 7.547 1.00 42.81 85 GLU A CA 1
ATOM 670 C C . GLU A 1 85 ? -8.582 -1.660 7.359 1.00 42.81 85 GLU A C 1
ATOM 672 O O . GLU A 1 85 ? -8.539 -2.400 6.378 1.00 42.81 85 GLU A O 1
ATOM 677 N N . GLU A 1 86 ? -7.641 -1.720 8.308 1.00 45.88 86 GLU A N 1
ATOM 678 C CA . GLU A 1 86 ? -6.490 -2.627 8.180 1.00 45.88 86 GLU A CA 1
ATOM 679 C C . GLU A 1 86 ? -6.876 -4.119 8.247 1.00 45.88 86 GLU A C 1
ATOM 681 O O . GLU A 1 86 ? -6.152 -4.957 7.709 1.00 45.88 86 GLU A O 1
ATOM 686 N N . GLU A 1 87 ? -8.028 -4.476 8.833 1.00 47.12 87 GLU A N 1
ATOM 687 C CA . GLU A 1 87 ? -8.485 -5.876 8.890 1.00 47.12 87 GLU A CA 1
ATOM 688 C C . GLU A 1 87 ? -9.516 -6.266 7.816 1.00 47.12 87 GLU A C 1
ATOM 690 O O . GLU A 1 87 ? -9.773 -7.459 7.642 1.00 47.12 87 GLU A O 1
ATOM 695 N N . THR A 1 88 ? -10.105 -5.318 7.074 1.00 44.84 88 THR A N 1
ATOM 696 C CA . THR A 1 88 ? -11.138 -5.640 6.058 1.00 44.84 88 THR A CA 1
ATOM 697 C C . THR A 1 88 ? -11.100 -4.843 4.759 1.00 44.84 88 THR A C 1
ATOM 699 O O . THR A 1 88 ? -11.952 -5.071 3.896 1.00 44.84 88 THR A O 1
ATOM 702 N N . GLU A 1 89 ? -10.098 -3.998 4.525 1.00 48.00 89 GLU A N 1
ATOM 703 C CA . GLU A 1 89 ? -9.607 -3.903 3.156 1.00 48.00 89 GLU A CA 1
ATOM 704 C C . GLU A 1 89 ? -9.072 -5.299 2.840 1.00 48.00 89 GLU A C 1
ATOM 706 O O . GLU A 1 89 ? -8.174 -5.809 3.518 1.00 48.00 89 GLU A O 1
ATOM 711 N N . GLU A 1 90 ? -9.643 -5.967 1.841 1.00 52.06 90 GLU A N 1
ATOM 712 C CA . GLU A 1 90 ? -8.899 -6.979 1.110 1.00 52.06 90 GLU A CA 1
ATOM 713 C C . GLU A 1 90 ? -7.656 -6.256 0.586 1.00 52.06 90 GLU A C 1
ATOM 715 O O . GLU A 1 90 ? -7.650 -5.737 -0.527 1.00 52.06 90 GLU A O 1
ATOM 720 N N . THR A 1 91 ? -6.620 -6.124 1.424 1.00 56.72 91 THR A N 1
ATOM 721 C CA . THR A 1 91 ? -5.304 -5.694 0.996 1.00 56.72 91 THR A CA 1
ATOM 722 C C . THR A 1 91 ? -4.990 -6.690 -0.088 1.00 56.72 91 THR A C 1
ATOM 724 O O . THR A 1 91 ? -4.801 -7.877 0.197 1.00 56.72 91 THR A O 1
ATOM 727 N N . ASN A 1 92 ? -5.100 -6.250 -1.345 1.00 61.62 92 ASN A N 1
ATOM 728 C CA . ASN A 1 92 ? -4.725 -7.066 -2.477 1.00 61.62 92 ASN A CA 1
ATOM 729 C C . ASN A 1 92 ? -3.322 -7.515 -2.124 1.00 61.62 92 ASN A C 1
ATOM 731 O O . ASN A 1 92 ? -2.404 -6.701 -2.030 1.00 61.62 92 ASN A O 1
ATOM 735 N N . LYS A 1 93 ? -3.186 -8.790 -1.756 1.00 81.19 93 LYS A N 1
ATOM 736 C CA . LYS A 1 93 ? -1.884 -9.326 -1.425 1.00 81.19 93 LYS A CA 1
ATOM 737 C C . LYS A 1 93 ? -1.179 -9.245 -2.765 1.00 81.19 93 LYS A C 1
ATOM 739 O O . LYS A 1 93 ? -1.615 -9.882 -3.723 1.00 81.19 93 LYS A O 1
ATOM 744 N N . GLU A 1 94 ? -0.176 -8.388 -2.849 1.00 91.06 94 GLU A N 1
ATOM 745 C CA . GLU A 1 94 ? 0.615 -8.193 -4.053 1.00 91.06 94 GLU A CA 1
ATOM 746 C C . GLU A 1 94 ? 2.081 -8.375 -3.678 1.00 91.06 94 GLU A C 1
ATOM 748 O O . GLU A 1 94 ? 2.544 -7.887 -2.645 1.00 91.06 94 GLU A O 1
ATOM 753 N N . ILE A 1 95 ? 2.825 -9.075 -4.524 1.00 93.56 95 ILE A N 1
ATOM 754 C CA . ILE A 1 95 ? 4.281 -9.123 -4.454 1.00 93.56 95 ILE A CA 1
ATOM 755 C C . ILE A 1 95 ? 4.819 -8.125 -5.465 1.00 93.56 95 ILE A C 1
ATOM 757 O O . ILE A 1 95 ? 4.598 -8.256 -6.670 1.00 93.56 95 ILE A O 1
ATOM 761 N N . LEU A 1 96 ? 5.547 -7.134 -4.961 1.00 94.69 96 LEU A N 1
ATOM 762 C CA . LEU A 1 96 ? 6.270 -6.177 -5.781 1.00 94.69 96 LEU A CA 1
ATOM 763 C C . LEU A 1 96 ? 7.645 -6.748 -6.134 1.00 94.69 96 LEU A C 1
ATOM 765 O O . LEU A 1 96 ? 8.460 -6.997 -5.245 1.00 94.69 96 LEU A O 1
ATOM 769 N N . ILE A 1 97 ? 7.906 -6.937 -7.424 1.00 95.25 97 ILE A N 1
ATOM 770 C CA . ILE A 1 97 ? 9.200 -7.396 -7.932 1.00 95.25 97 ILE A CA 1
ATOM 771 C C . ILE A 1 97 ? 9.909 -6.208 -8.589 1.00 95.25 97 ILE A C 1
ATOM 773 O O . ILE A 1 97 ? 9.426 -5.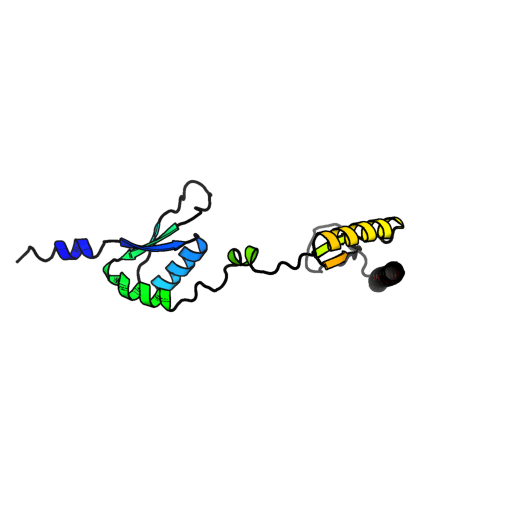709 -9.611 1.00 95.25 97 ILE A O 1
ATOM 777 N N . PRO A 1 98 ? 11.039 -5.738 -8.034 1.00 94.25 98 PRO A N 1
ATOM 778 C CA . PRO A 1 98 ? 11.867 -4.758 -8.713 1.00 94.25 98 PRO A CA 1
ATOM 779 C C . PRO A 1 98 ? 12.539 -5.405 -9.930 1.00 94.25 98 PRO A C 1
ATOM 781 O O . PRO A 1 98 ? 13.074 -6.509 -9.830 1.00 94.25 98 PRO A O 1
ATOM 784 N N . VAL A 1 99 ? 12.516 -4.717 -11.069 1.00 94.88 99 VAL A N 1
ATOM 785 C CA . VAL A 1 99 ? 13.154 -5.174 -12.310 1.00 94.88 99 VAL A CA 1
ATOM 786 C C . VAL A 1 99 ? 14.127 -4.118 -12.812 1.00 94.88 99 VAL A C 1
ATOM 788 O O . VAL A 1 99 ? 13.820 -2.927 -12.805 1.00 94.88 99 VAL A O 1
ATOM 791 N N . ASP A 1 100 ? 15.304 -4.551 -13.246 1.00 92.75 100 ASP A N 1
ATOM 792 C CA . ASP A 1 100 ? 16.383 -3.698 -13.762 1.00 92.75 100 ASP A CA 1
ATOM 793 C C . ASP A 1 100 ? 16.812 -4.090 -15.187 1.00 92.75 100 ASP A C 1
ATOM 795 O O . ASP A 1 100 ? 17.817 -3.598 -15.686 1.00 92.75 100 ASP A O 1
ATOM 799 N N . PHE A 1 101 ? 16.054 -4.991 -15.823 1.00 91.12 101 PHE A N 1
ATOM 800 C CA . PHE A 1 101 ? 16.296 -5.555 -17.158 1.00 91.12 101 PHE A CA 1
ATOM 801 C C . PHE A 1 101 ? 17.601 -6.348 -17.311 1.00 91.12 101 PHE A C 1
ATOM 803 O O . PHE A 1 101 ? 17.935 -6.774 -18.417 1.00 91.12 101 PHE A O 1
ATOM 810 N N . SER A 1 102 ? 18.312 -6.617 -16.213 1.00 91.75 102 SER A N 1
ATOM 811 C CA . SER A 1 102 ? 19.467 -7.512 -16.222 1.00 91.75 102 SER A CA 1
ATOM 812 C C . SER A 1 102 ? 19.059 -8.961 -16.502 1.00 91.75 102 SER A C 1
ATOM 814 O O . SER A 1 102 ? 17.906 -9.358 -16.311 1.00 91.75 102 SER A O 1
ATOM 816 N N . ASP A 1 103 ? 20.030 -9.800 -16.861 1.00 87.69 103 ASP A N 1
ATOM 817 C CA . ASP A 1 103 ? 19.809 -11.242 -17.038 1.00 87.69 103 ASP A CA 1
ATOM 818 C C . ASP A 1 103 ? 19.252 -11.916 -15.763 1.00 87.69 103 ASP A C 1
ATOM 820 O O . ASP A 1 103 ? 18.550 -12.925 -15.836 1.00 87.69 103 ASP A O 1
ATOM 824 N N . TYR A 1 104 ? 19.495 -11.326 -14.585 1.00 90.88 104 TYR A N 1
ATOM 825 C CA . TYR A 1 104 ? 18.982 -11.805 -13.297 1.00 90.88 104 TYR A CA 1
ATOM 826 C C . TYR A 1 104 ? 17.515 -11.435 -13.041 1.00 90.88 104 TYR A C 1
ATOM 828 O O . TYR A 1 104 ? 16.883 -12.011 -12.147 1.00 90.88 104 TYR A O 1
ATOM 836 N N . THR A 1 105 ? 16.941 -10.514 -13.824 1.00 92.69 105 THR A N 1
ATOM 837 C CA . THR A 1 105 ? 15.526 -10.138 -13.708 1.00 92.69 105 THR A CA 1
ATOM 838 C C . THR A 1 105 ? 14.620 -11.358 -13.908 1.00 92.69 105 THR A C 1
ATOM 840 O O . THR A 1 105 ? 13.670 -11.530 -13.147 1.00 92.69 105 THR A O 1
ATOM 843 N N . LEU A 1 106 ? 14.929 -12.251 -14.858 1.00 91.81 106 LEU A N 1
ATOM 844 C CA . LEU A 1 106 ? 14.114 -13.450 -15.111 1.00 91.81 106 LEU A CA 1
ATOM 845 C C . LEU A 1 106 ? 14.107 -14.412 -13.916 1.00 91.81 106 LEU A C 1
ATOM 847 O O . LEU A 1 106 ? 13.043 -14.872 -13.511 1.00 91.81 106 LEU A O 1
ATOM 851 N N . LEU A 1 107 ? 15.269 -14.644 -13.296 1.00 92.06 107 LEU A N 1
ATOM 852 C CA . LEU A 1 107 ? 15.379 -15.472 -12.089 1.00 92.06 107 LEU A CA 1
ATOM 853 C C . LEU A 1 107 ? 14.583 -14.874 -10.917 1.00 92.06 107 LEU A C 1
ATOM 855 O O . LEU A 1 107 ? 13.948 -15.588 -10.141 1.00 92.06 107 LEU A O 1
ATOM 859 N N . THR A 1 108 ? 14.597 -13.546 -10.802 1.00 91.88 108 THR A N 1
ATOM 860 C CA . THR A 1 108 ? 13.849 -12.821 -9.768 1.00 91.88 108 THR A CA 1
ATOM 861 C C . THR A 1 108 ? 12.340 -12.925 -10.006 1.00 91.88 108 THR A C 1
ATOM 863 O O . THR A 1 108 ? 11.581 -13.149 -9.061 1.00 91.88 108 THR A O 1
ATOM 866 N N . CYS A 1 109 ? 11.905 -12.834 -11.268 1.00 94.19 109 CYS A N 1
ATOM 867 C CA . CYS A 1 109 ? 10.514 -13.050 -11.663 1.00 94.19 109 CYS A CA 1
ATOM 868 C C . CYS A 1 109 ? 10.067 -14.485 -11.363 1.00 94.19 109 CYS A C 1
ATOM 870 O O . CYS A 1 109 ? 9.026 -14.667 -10.741 1.00 94.19 109 CYS A O 1
ATOM 872 N N . GLU A 1 110 ? 10.873 -15.495 -11.708 1.00 93.12 110 GLU A N 1
ATOM 873 C CA . GLU A 1 110 ? 10.576 -16.905 -11.421 1.00 93.12 110 GLU A CA 1
ATOM 874 C C . GLU A 1 110 ? 10.356 -17.142 -9.918 1.00 93.12 110 GLU A C 1
ATOM 876 O O . GLU A 1 110 ? 9.339 -17.711 -9.504 1.00 93.12 110 GLU A O 1
ATOM 881 N N . PHE A 1 111 ? 11.279 -16.653 -9.084 1.00 93.56 111 PHE A N 1
ATOM 882 C CA . PHE A 1 111 ? 11.145 -16.740 -7.633 1.00 93.56 111 PHE A CA 1
ATOM 883 C C . PHE A 1 111 ? 9.881 -16.026 -7.137 1.00 93.56 111 PHE A C 1
ATOM 885 O O . PHE A 1 111 ? 9.116 -16.591 -6.351 1.00 93.56 111 PHE A O 1
ATOM 892 N N . GLY A 1 112 ? 9.640 -14.801 -7.609 1.00 94.12 112 GLY A N 1
ATOM 893 C CA . GLY A 1 112 ? 8.489 -14.007 -7.197 1.00 94.12 112 GLY A CA 1
ATOM 894 C C . GLY A 1 112 ? 7.151 -14.615 -7.621 1.00 94.12 112 GLY A C 1
ATOM 895 O O . GLY A 1 112 ? 6.217 -14.616 -6.824 1.00 94.12 112 GLY A O 1
ATOM 896 N N . PHE A 1 113 ? 7.057 -15.222 -8.807 1.00 94.69 113 PHE A N 1
ATOM 897 C CA . PHE A 1 113 ? 5.860 -15.945 -9.252 1.00 94.69 113 PHE A CA 1
ATOM 898 C C . PHE A 1 113 ? 5.593 -17.187 -8.409 1.00 94.69 113 PHE A C 1
ATOM 900 O O . PHE A 1 113 ? 4.446 -17.462 -8.047 1.00 94.69 113 PHE A O 1
ATOM 907 N N . LYS A 1 114 ? 6.643 -17.928 -8.042 1.00 94.62 114 LYS A N 1
ATOM 908 C CA . LYS A 1 114 ? 6.507 -19.081 -7.150 1.00 94.62 114 LYS A CA 1
ATOM 909 C C . LYS A 1 114 ? 6.025 -18.659 -5.763 1.00 94.62 114 LYS A C 1
ATOM 911 O O . LYS A 1 114 ? 5.074 -19.241 -5.248 1.00 94.62 114 LYS A O 1
ATOM 916 N N . LEU A 1 115 ? 6.620 -17.606 -5.205 1.00 94.12 115 LEU A N 1
ATOM 917 C CA . LEU A 1 115 ? 6.192 -17.035 -3.931 1.00 94.12 115 LEU A CA 1
ATOM 918 C C . LEU A 1 115 ? 4.738 -16.542 -4.001 1.00 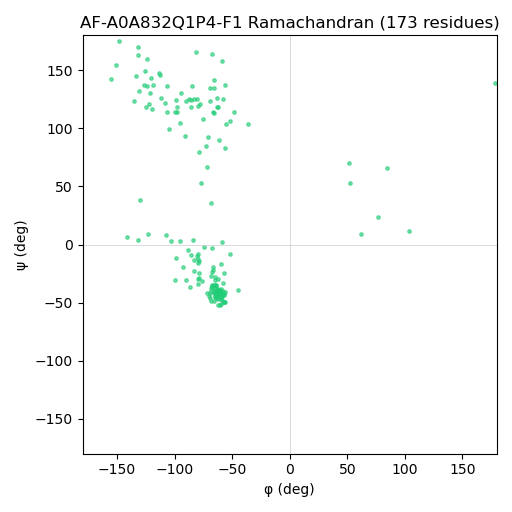94.12 115 LEU A C 1
ATOM 920 O O . LEU A 1 115 ? 3.965 -16.769 -3.073 1.00 94.12 115 LEU A O 1
ATOM 924 N N . ALA A 1 116 ? 4.340 -15.939 -5.124 1.00 93.94 116 ALA A N 1
ATOM 925 C CA . ALA A 1 116 ? 2.980 -15.458 -5.328 1.00 93.94 116 ALA A CA 1
ATOM 926 C C . ALA A 1 116 ? 1.949 -16.585 -5.362 1.00 93.94 116 ALA A C 1
ATOM 928 O O . ALA A 1 116 ? 0.871 -16.486 -4.773 1.00 93.94 116 ALA A O 1
ATOM 929 N N . LYS A 1 117 ? 2.311 -17.697 -6.006 1.00 93.25 117 LYS A N 1
ATOM 930 C CA . LYS A 1 117 ? 1.506 -18.917 -6.033 1.00 93.25 117 LYS A CA 1
ATOM 931 C C . LYS A 1 117 ? 1.319 -19.502 -4.633 1.00 93.25 117 LYS A C 1
ATOM 933 O O . LYS A 1 117 ? 0.201 -19.884 -4.288 1.00 93.25 117 LYS A O 1
ATOM 938 N N . ASP A 1 118 ? 2.382 -19.545 -3.833 1.00 93.38 118 ASP A N 1
ATOM 939 C CA . ASP A 1 118 ? 2.345 -20.087 -2.470 1.00 93.38 118 ASP A CA 1
ATOM 940 C C . ASP A 1 118 ? 1.506 -19.203 -1.529 1.00 93.38 118 ASP A C 1
ATOM 942 O O . ASP A 1 118 ? 0.744 -19.710 -0.702 1.00 93.38 118 ASP A O 1
ATOM 946 N N . LEU A 1 119 ? 1.590 -17.880 -1.696 1.00 91.44 119 LEU A N 1
ATOM 947 C CA . LEU A 1 119 ? 0.872 -16.892 -0.885 1.00 91.44 119 LEU A CA 1
ATOM 948 C C . LEU A 1 119 ? -0.528 -16.536 -1.414 1.00 91.44 119 LEU A C 1
ATOM 950 O O . LEU A 1 119 ? -1.265 -15.820 -0.733 1.00 91.44 119 LEU A O 1
ATOM 954 N N . LYS A 1 120 ? -0.915 -17.062 -2.586 1.00 90.69 120 LYS A N 1
ATOM 955 C CA . LYS A 1 120 ? -2.180 -16.773 -3.288 1.00 90.69 120 LYS A CA 1
ATOM 956 C C . LYS A 1 120 ? -2.406 -15.272 -3.478 1.00 90.69 120 LYS A C 1
ATOM 958 O O . LYS A 1 120 ? -3.437 -14.731 -3.083 1.00 90.69 120 LYS A O 1
ATOM 963 N N . CYS A 1 121 ? -1.415 -14.614 -4.059 1.00 91.25 121 CYS A N 1
ATOM 964 C CA . CYS A 1 121 ? -1.373 -13.170 -4.232 1.00 91.25 121 CYS A CA 1
ATOM 965 C C . CYS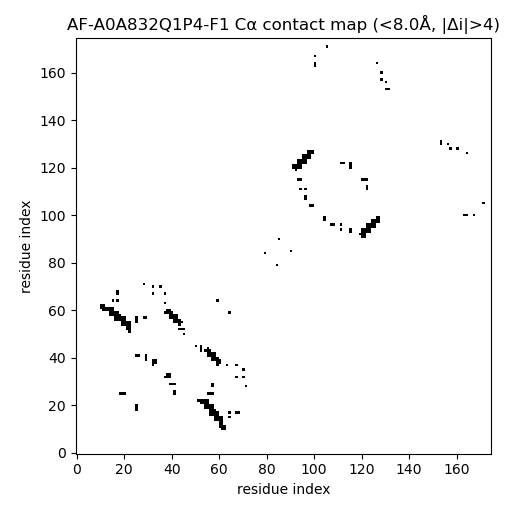 A 1 121 ? -1.002 -12.792 -5.676 1.00 91.25 121 CYS A C 1
ATOM 967 O O . CYS A 1 121 ? -0.540 -13.635 -6.448 1.00 91.25 121 CYS A O 1
ATOM 969 N N . SER A 1 122 ? -1.260 -11.544 -6.072 1.00 91.62 122 SER A N 1
ATOM 970 C CA . SER A 1 122 ? -0.892 -11.035 -7.398 1.00 91.62 122 SER A CA 1
ATOM 971 C C . SER A 1 122 ? 0.583 -10.622 -7.432 1.00 91.62 122 SER A C 1
ATOM 973 O O . SER A 1 122 ? 1.235 -10.476 -6.397 1.00 91.62 122 SER A O 1
ATOM 975 N N . VAL A 1 123 ? 1.125 -10.424 -8.633 1.00 93.69 123 VAL A N 1
ATOM 976 C CA . VAL A 1 123 ? 2.484 -9.903 -8.820 1.00 93.69 123 VAL A CA 1
ATOM 977 C C . VAL A 1 123 ? 2.436 -8.591 -9.575 1.00 93.69 123 VAL A C 1
ATOM 979 O O . VAL A 1 123 ? 1.720 -8.460 -10.568 1.00 93.69 123 VAL A O 1
ATOM 982 N N . LYS A 1 124 ? 3.240 -7.631 -9.120 1.00 94.38 124 LYS A N 1
ATOM 983 C CA . LYS A 1 124 ? 3.470 -6.358 -9.793 1.00 94.38 124 LYS A CA 1
ATOM 984 C C . LYS A 1 124 ? 4.959 -6.206 -10.068 1.00 94.38 124 LYS A C 1
ATOM 986 O O . LYS A 1 124 ? 5.768 -6.202 -9.146 1.00 94.38 124 LYS A O 1
ATOM 991 N N . LEU A 1 125 ? 5.314 -6.064 -11.338 1.00 94.56 125 LEU A N 1
ATOM 992 C CA . LEU A 1 125 ? 6.676 -5.727 -11.739 1.00 94.56 125 LEU A CA 1
ATOM 993 C C . LEU A 1 125 ? 6.853 -4.207 -11.685 1.00 94.56 125 LEU A C 1
ATOM 995 O O . LEU A 1 125 ? 5.975 -3.466 -12.132 1.00 94.56 125 LEU A O 1
ATOM 999 N N . MET A 1 126 ? 7.977 -3.740 -11.147 1.00 94.12 126 MET A N 1
ATOM 1000 C CA . MET A 1 126 ? 8.273 -2.315 -11.024 1.00 94.12 126 MET A CA 1
ATOM 1001 C C . MET A 1 126 ? 9.707 -2.015 -11.438 1.00 94.12 126 MET A C 1
ATOM 1003 O O . MET A 1 126 ? 10.653 -2.531 -10.850 1.00 94.12 126 MET A O 1
ATOM 1007 N N . HIS A 1 127 ? 9.859 -1.124 -12.412 1.00 92.88 127 HIS A N 1
ATOM 1008 C CA . HIS A 1 127 ? 11.145 -0.555 -12.788 1.00 92.88 127 HIS A CA 1
ATOM 1009 C C . HIS A 1 127 ? 11.229 0.896 -12.311 1.00 92.88 127 HIS A C 1
ATOM 1011 O O . HIS A 1 127 ? 10.274 1.660 -12.470 1.00 92.88 127 HIS A O 1
ATOM 1017 N N . ALA A 1 128 ? 12.373 1.282 -11.751 1.00 90.06 128 ALA A N 1
ATOM 1018 C CA . ALA A 1 128 ? 12.650 2.655 -11.356 1.00 90.06 128 ALA A CA 1
ATOM 1019 C C . ALA A 1 128 ? 13.688 3.258 -12.305 1.00 90.06 128 ALA A C 1
ATOM 1021 O O . ALA A 1 128 ? 14.804 2.758 -12.404 1.00 90.06 128 ALA A O 1
ATOM 1022 N N . PHE A 1 129 ? 13.325 4.359 -12.957 1.00 84.00 129 PHE A N 1
ATOM 1023 C CA . PHE A 1 129 ? 14.202 5.107 -13.850 1.00 84.00 129 PHE A CA 1
ATOM 1024 C C . PHE A 1 129 ? 14.256 6.570 -13.417 1.00 84.00 129 PHE A C 1
ATOM 1026 O O . PHE A 1 129 ? 13.305 7.111 -12.845 1.00 84.00 129 PHE A O 1
ATOM 1033 N N . PHE A 1 130 ? 15.392 7.217 -13.658 1.00 76.19 130 PHE A N 1
ATOM 1034 C CA . PHE A 1 130 ? 15.579 8.609 -13.279 1.00 76.19 130 PHE A CA 1
ATOM 1035 C C . PHE A 1 130 ? 15.040 9.537 -14.365 1.00 76.19 130 PHE A C 1
ATOM 1037 O O . PHE A 1 130 ? 15.490 9.508 -15.508 1.00 76.19 130 PHE A O 1
ATOM 1044 N N . THR A 1 131 ? 14.131 10.427 -13.978 1.00 68.94 131 THR A N 1
ATOM 1045 C CA . THR A 1 131 ? 13.772 11.597 -14.780 1.00 68.94 131 THR A CA 1
ATOM 1046 C C . THR A 1 131 ? 14.088 12.847 -13.967 1.00 68.94 131 THR A C 1
ATOM 1048 O O . THR A 1 131 ? 13.451 13.039 -12.927 1.00 68.94 131 THR A O 1
ATOM 1051 N N . PRO A 1 132 ? 15.019 13.720 -14.393 1.00 60.72 132 PRO A N 1
ATOM 1052 C CA . PRO A 1 132 ? 15.246 15.001 -13.729 1.00 60.72 132 PRO A CA 1
ATOM 1053 C C . PRO A 1 132 ? 14.085 15.977 -14.000 1.00 60.72 132 PRO A C 1
ATOM 1055 O O . PRO A 1 132 ? 14.242 16.979 -14.695 1.00 60.72 132 PRO A O 1
ATOM 1058 N N . PHE A 1 133 ? 12.892 15.672 -13.490 1.00 58.19 133 PHE A N 1
ATOM 1059 C CA . PHE A 1 133 ? 11.772 16.602 -13.445 1.00 58.19 133 PHE A CA 1
ATOM 1060 C C . PHE A 1 133 ? 11.831 17.344 -12.113 1.00 58.19 133 PHE A C 1
ATOM 1062 O O . PHE A 1 133 ? 11.337 16.868 -11.093 1.00 58.19 133 PHE A O 1
ATOM 1069 N N . TYR A 1 134 ? 12.467 18.512 -12.117 1.00 56.28 134 TYR A N 1
ATOM 1070 C CA . TYR A 1 134 ? 12.377 19.436 -10.995 1.00 56.28 134 TYR A CA 1
ATOM 1071 C C . TYR A 1 134 ? 11.033 20.163 -11.091 1.00 56.28 134 TYR A C 1
ATOM 1073 O O . TYR A 1 134 ? 10.787 20.841 -12.095 1.00 56.28 134 TYR A O 1
ATOM 1081 N N . PRO A 1 135 ? 10.148 20.072 -10.080 1.00 52.06 135 PRO A N 1
ATOM 1082 C CA . PRO A 1 135 ? 9.029 20.991 -9.992 1.00 52.06 135 PRO A CA 1
ATOM 1083 C C . PRO A 1 135 ? 9.616 22.401 -9.947 1.00 52.06 135 PRO A C 1
ATOM 1085 O O . PRO A 1 135 ? 10.428 22.703 -9.074 1.00 52.06 135 PRO A O 1
ATOM 1088 N N . ALA A 1 136 ? 9.193 23.280 -10.855 1.00 53.19 136 ALA A N 1
ATOM 1089 C CA . ALA A 1 136 ? 9.656 24.671 -10.933 1.00 53.19 136 ALA A CA 1
ATOM 1090 C C . ALA A 1 136 ? 9.409 25.503 -9.647 1.00 53.19 136 ALA A C 1
ATOM 1092 O O . ALA A 1 136 ? 9.705 26.692 -9.613 1.00 53.19 136 ALA A O 1
ATOM 1093 N N . ALA A 1 137 ? 8.849 24.894 -8.597 1.00 50.81 137 ALA A N 1
ATOM 1094 C CA . ALA A 1 137 ? 8.440 25.517 -7.349 1.00 50.81 137 ALA A CA 1
ATOM 1095 C C . ALA A 1 137 ? 9.394 25.273 -6.163 1.00 50.81 137 ALA A C 1
ATOM 1097 O O . ALA A 1 137 ? 9.072 25.717 -5.064 1.00 50.81 137 ALA A O 1
ATOM 1098 N N . MET A 1 138 ? 10.534 24.588 -6.332 1.00 51.66 138 MET A N 1
ATOM 1099 C CA . MET A 1 138 ? 11.479 24.372 -5.225 1.00 51.66 138 MET A CA 1
ATOM 1100 C C . MET A 1 138 ? 12.714 25.279 -5.375 1.00 51.66 138 MET A C 1
ATOM 1102 O O . MET A 1 138 ? 13.606 24.966 -6.165 1.00 51.66 138 MET A O 1
ATOM 1106 N N . PRO A 1 139 ? 12.783 26.420 -4.658 1.00 50.38 139 PRO A N 1
ATOM 1107 C CA . PRO A 1 139 ? 13.922 27.322 -4.721 1.00 50.38 139 PRO A CA 1
ATOM 1108 C C . PRO A 1 139 ? 15.048 26.750 -3.858 1.00 50.38 139 PRO A C 1
ATOM 1110 O O . PRO A 1 139 ? 15.249 27.157 -2.715 1.00 50.38 139 PRO A O 1
ATOM 1113 N N . PHE A 1 140 ? 15.781 25.772 -4.386 1.00 53.44 140 PHE A N 1
ATOM 1114 C CA . PHE A 1 140 ? 17.067 25.420 -3.802 1.00 53.44 140 PHE A CA 1
ATOM 1115 C C . PHE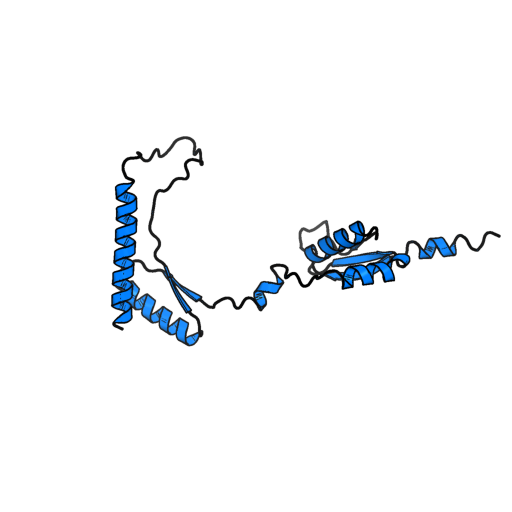 A 1 140 ? 18.076 26.496 -4.200 1.00 53.44 140 PHE A C 1
ATOM 1117 O O . PHE A 1 140 ? 18.454 26.631 -5.361 1.00 53.44 140 PHE A O 1
ATOM 1124 N N . SER A 1 141 ? 18.435 27.304 -3.204 1.00 58.28 141 SER A N 1
ATOM 1125 C CA . SER A 1 141 ? 19.532 28.267 -3.226 1.00 58.28 141 SER A CA 1
ATOM 1126 C C . SER A 1 141 ? 20.801 27.599 -3.765 1.00 58.28 141 SER A C 1
ATOM 1128 O O . SER A 1 141 ? 21.340 26.703 -3.123 1.00 58.28 141 SER A O 1
ATOM 1130 N N . ASP A 1 142 ? 21.255 28.059 -4.929 1.00 57.12 142 ASP A N 1
ATOM 1131 C CA . ASP A 1 142 ? 22.583 27.849 -5.512 1.00 57.12 142 ASP A CA 1
ATOM 1132 C C . ASP A 1 142 ? 23.108 26.402 -5.608 1.00 57.12 142 ASP A C 1
ATOM 1134 O O . ASP A 1 142 ? 24.086 26.053 -4.957 1.00 57.12 142 ASP A O 1
ATOM 1138 N N . ALA A 1 143 ? 22.526 25.569 -6.479 1.00 55.75 143 ALA A N 1
ATOM 1139 C CA . ALA A 1 143 ? 23.266 24.640 -7.356 1.00 55.75 143 ALA A CA 1
ATOM 1140 C C . ALA A 1 143 ? 22.293 23.796 -8.198 1.00 55.75 143 ALA A C 1
ATOM 1142 O O . ALA A 1 143 ? 21.316 23.273 -7.677 1.00 55.75 143 ALA A O 1
ATOM 1143 N N . PHE A 1 144 ? 22.633 23.596 -9.475 1.00 51.47 144 PHE A N 1
ATOM 1144 C CA . PHE A 1 144 ? 21.920 22.812 -10.500 1.00 51.47 144 PHE A CA 1
ATOM 1145 C C . PHE A 1 144 ? 20.786 23.525 -11.248 1.00 51.47 144 PHE A C 1
ATOM 1147 O O . PHE A 1 144 ? 19.635 23.098 -11.260 1.00 51.47 144 PHE A O 1
ATOM 1154 N N . THR A 1 145 ? 21.140 24.547 -12.029 1.00 48.75 145 THR A N 1
ATOM 1155 C CA . THR A 1 145 ? 20.391 24.830 -13.260 1.00 48.75 145 THR A CA 1
ATOM 1156 C C . THR A 1 145 ? 20.709 23.730 -14.275 1.00 48.75 145 THR A C 1
ATOM 1158 O O . THR A 1 145 ? 21.703 23.823 -14.996 1.00 48.75 145 THR A O 1
ATOM 1161 N N . LEU A 1 146 ? 19.905 22.664 -14.316 1.00 53.00 146 LEU A N 1
ATOM 1162 C CA . LEU A 1 146 ? 19.888 21.768 -15.475 1.00 53.00 146 LEU A CA 1
ATOM 1163 C C . LEU A 1 146 ? 19.409 22.592 -16.683 1.00 53.00 146 LEU A C 1
ATOM 1165 O O . LEU A 1 146 ? 18.308 23.147 -16.625 1.00 53.00 146 LEU A O 1
ATOM 1169 N N . PRO A 1 147 ? 20.225 22.752 -17.743 1.00 50.72 147 PRO A N 1
ATOM 1170 C CA . PRO A 1 147 ? 19.812 23.487 -18.928 1.00 50.72 147 PRO A CA 1
ATOM 1171 C C . PRO A 1 147 ? 18.534 22.867 -19.493 1.00 50.72 147 PRO A C 1
ATOM 1173 O O . PRO A 1 147 ? 18.416 21.646 -19.574 1.00 50.72 147 PRO A O 1
ATOM 1176 N N . ALA A 1 148 ? 17.583 23.706 -19.898 1.00 53.34 148 ALA A N 1
ATOM 1177 C CA . ALA A 1 148 ? 16.298 23.321 -20.483 1.00 53.34 148 ALA A CA 1
ATOM 1178 C C . ALA A 1 148 ? 16.423 22.694 -21.892 1.00 53.34 148 ALA A C 1
ATOM 1180 O O . ALA A 1 148 ? 15.591 22.953 -22.759 1.00 53.34 148 ALA A O 1
ATOM 1181 N N . THR A 1 149 ? 17.475 21.916 -22.144 1.00 51.38 149 THR A N 1
ATOM 1182 C CA . THR A 1 149 ? 17.826 21.411 -23.474 1.00 51.38 149 THR A CA 1
ATOM 1183 C C . THR A 1 149 ? 17.057 20.151 -23.850 1.00 51.38 149 THR A C 1
ATOM 1185 O O . THR A 1 149 ? 16.863 19.916 -25.030 1.00 51.38 149 THR A O 1
ATOM 1188 N N . ASP A 1 150 ? 16.541 19.368 -22.904 1.00 58.12 150 ASP A N 1
ATOM 1189 C CA . ASP A 1 150 ? 16.405 17.942 -23.209 1.00 58.12 150 ASP A CA 1
ATOM 1190 C C . ASP A 1 150 ? 15.028 17.334 -22.930 1.00 58.12 150 ASP A C 1
ATOM 1192 O O . ASP A 1 150 ? 14.926 16.176 -22.547 1.00 58.12 150 ASP A O 1
ATOM 1196 N N . LYS A 1 151 ? 13.941 18.084 -23.197 1.00 60.19 151 LYS A N 1
ATOM 1197 C CA . LYS A 1 151 ? 12.567 17.524 -23.289 1.00 60.19 151 LYS A CA 1
ATOM 1198 C C . LYS A 1 151 ? 12.524 16.224 -24.103 1.00 60.19 151 LYS A C 1
ATOM 1200 O O . LYS A 1 151 ? 11.823 15.292 -23.708 1.00 60.19 151 LYS A O 1
ATOM 1205 N N . ASP A 1 152 ? 13.297 16.180 -25.182 1.00 62.59 152 ASP A N 1
ATOM 1206 C CA . ASP A 1 152 ? 13.436 15.014 -26.048 1.00 62.59 152 ASP A CA 1
ATOM 1207 C C . ASP A 1 152 ? 14.177 13.869 -25.340 1.00 62.59 152 ASP A C 1
ATOM 1209 O O . ASP A 1 152 ? 13.629 12.774 -25.271 1.00 62.59 152 ASP A O 1
ATOM 1213 N N . LEU A 1 153 ? 15.300 14.129 -24.657 1.00 64.94 153 LEU A N 1
ATOM 1214 C CA . LEU A 1 153 ? 16.012 13.121 -23.855 1.00 64.94 153 LEU A CA 1
ATOM 1215 C C . LEU A 1 153 ? 15.121 12.465 -22.783 1.00 64.94 153 LEU A C 1
ATOM 1217 O O . LEU A 1 153 ? 15.191 11.257 -22.583 1.00 64.94 153 LEU A O 1
ATOM 1221 N N . TYR A 1 154 ? 14.258 13.223 -22.090 1.00 67.25 154 TYR A N 1
ATOM 1222 C CA . TYR A 1 154 ? 13.343 12.634 -21.093 1.00 67.25 154 TYR A CA 1
ATOM 1223 C C . TYR A 1 154 ? 12.322 11.695 -21.730 1.00 67.25 154 TY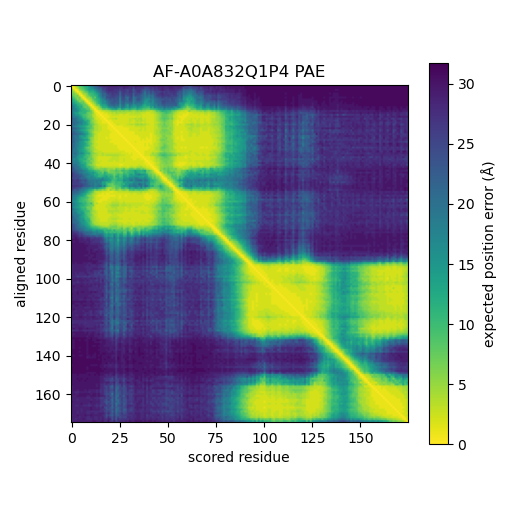R A C 1
ATOM 1225 O O . TYR A 1 154 ? 11.979 10.651 -21.170 1.00 67.25 154 TYR A O 1
ATOM 1233 N N . HIS A 1 155 ? 11.786 12.110 -22.874 1.00 69.00 155 HIS A N 1
ATOM 1234 C CA . HIS A 1 155 ? 10.837 11.312 -23.627 1.00 69.00 155 HIS A CA 1
ATOM 1235 C C . HIS A 1 155 ? 11.513 10.062 -24.190 1.00 69.00 155 HIS A C 1
ATOM 1237 O O . HIS A 1 155 ? 10.891 9.002 -24.197 1.00 69.00 155 HIS A O 1
ATOM 1243 N N . ASP A 1 156 ? 12.782 10.169 -24.573 1.00 78.62 156 ASP A N 1
ATOM 1244 C CA . ASP A 1 156 ? 13.592 9.065 -25.068 1.00 78.62 156 ASP A CA 1
ATOM 1245 C C . ASP A 1 156 ? 13.885 8.045 -23.962 1.00 78.62 156 ASP A C 1
ATOM 1247 O O . ASP A 1 156 ? 13.563 6.875 -24.150 1.00 78.62 156 ASP A O 1
ATOM 1251 N N . VAL A 1 157 ? 14.341 8.474 -22.776 1.00 82.88 157 VAL A N 1
ATOM 1252 C CA . VAL A 1 157 ? 14.577 7.568 -21.630 1.00 82.88 157 VAL A CA 1
ATOM 1253 C C . VAL A 1 157 ? 13.293 6.842 -21.232 1.00 82.88 157 VAL A C 1
ATOM 1255 O O . VAL A 1 157 ? 13.279 5.624 -21.091 1.00 82.88 157 VAL A O 1
ATOM 1258 N N . ARG A 1 158 ? 12.176 7.567 -21.095 1.00 84.56 158 ARG A N 1
ATOM 1259 C CA . ARG A 1 158 ? 10.891 6.942 -20.755 1.00 84.56 158 ARG A CA 1
ATOM 1260 C C . ARG A 1 158 ? 10.458 5.927 -21.816 1.00 84.56 158 ARG A C 1
ATOM 1262 O O . ARG A 1 158 ? 9.989 4.847 -21.468 1.00 84.56 158 ARG A O 1
ATOM 1269 N N . LYS A 1 159 ? 10.569 6.278 -23.100 1.00 87.25 159 LYS A N 1
ATOM 1270 C CA . LYS A 1 159 ? 10.208 5.386 -24.211 1.00 87.25 159 LYS A CA 1
ATOM 1271 C C . LYS A 1 159 ? 11.074 4.137 -24.246 1.00 87.25 159 LYS A C 1
ATOM 1273 O O . LYS A 1 159 ? 10.549 3.057 -24.504 1.00 87.25 159 LYS A O 1
ATOM 1278 N N . GLU A 1 160 ? 12.370 4.292 -24.012 1.00 88.94 160 GLU A N 1
ATOM 1279 C CA . GLU A 1 160 ? 13.324 3.192 -23.936 1.00 88.94 160 GLU A CA 1
ATOM 1280 C C . GLU A 1 160 ? 12.937 2.243 -22.800 1.00 88.94 160 GLU A C 1
ATOM 1282 O O . GLU A 1 160 ? 12.664 1.073 -23.059 1.00 88.94 160 GLU A O 1
ATOM 1287 N N . THR A 1 161 ? 12.732 2.768 -21.590 1.00 90.06 161 THR A N 1
ATOM 1288 C CA . THR A 1 161 ? 12.261 1.988 -20.438 1.00 90.06 161 THR A CA 1
ATOM 1289 C C . THR A 1 161 ? 10.922 1.285 -20.703 1.00 90.06 161 THR A C 1
ATOM 1291 O O . THR A 1 161 ? 10.751 0.113 -20.367 1.00 90.06 161 THR A O 1
ATOM 1294 N N . GLU A 1 162 ? 9.950 1.962 -21.324 1.00 91.19 162 GLU A N 1
ATOM 1295 C CA . GLU A 1 162 ? 8.667 1.347 -21.697 1.00 91.19 162 GLU A CA 1
ATOM 1296 C C . GLU A 1 162 ? 8.845 0.222 -22.734 1.00 91.19 162 GLU A C 1
ATOM 1298 O O . GLU A 1 162 ? 8.108 -0.768 -22.710 1.00 91.19 162 GLU A O 1
ATOM 1303 N N . SER A 1 163 ? 9.808 0.357 -23.649 1.00 93.81 163 SER A N 1
ATOM 1304 C CA . SER A 1 163 ? 10.146 -0.669 -24.638 1.00 93.81 163 SER A CA 1
ATOM 1305 C C . SER A 1 163 ? 10.813 -1.882 -23.990 1.00 93.81 163 SER A C 1
ATOM 1307 O O . SER A 1 163 ? 10.429 -3.016 -24.282 1.00 93.81 163 SER A O 1
ATOM 1309 N N . GLU A 1 164 ? 11.762 -1.666 -23.080 1.00 94.00 164 GLU A N 1
ATOM 1310 C CA . GLU A 1 164 ? 12.418 -2.742 -22.330 1.00 94.00 164 GLU A CA 1
ATOM 1311 C C . GLU A 1 164 ? 11.424 -3.504 -21.452 1.00 94.00 164 GLU A C 1
ATOM 1313 O O . GLU A 1 164 ? 11.424 -4.735 -21.444 1.00 94.00 164 GLU A O 1
ATOM 1318 N N . MET A 1 165 ? 10.489 -2.798 -20.811 1.00 94.06 165 MET A N 1
ATOM 1319 C CA . MET A 1 165 ? 9.422 -3.427 -20.033 1.00 94.06 165 MET A CA 1
ATOM 1320 C C . MET A 1 165 ? 8.507 -4.307 -20.898 1.00 94.06 165 MET A C 1
ATOM 1322 O O . MET A 1 165 ? 8.120 -5.401 -20.486 1.00 94.06 165 MET A O 1
ATOM 1326 N N . LYS A 1 166 ? 8.186 -3.876 -22.125 1.00 94.19 166 LYS A N 1
ATOM 1327 C CA . LYS A 1 166 ? 7.425 -4.702 -23.080 1.00 94.19 166 LYS A CA 1
ATOM 1328 C C . LYS A 1 166 ? 8.206 -5.939 -23.514 1.00 94.19 166 LYS A C 1
ATOM 1330 O O . LYS A 1 166 ? 7.622 -7.016 -23.600 1.00 94.19 166 LYS A O 1
ATOM 1335 N N . ALA A 1 167 ? 9.505 -5.794 -23.775 1.00 93.81 167 ALA A N 1
ATOM 1336 C CA . ALA A 1 167 ? 10.367 -6.918 -24.123 1.00 93.81 167 ALA A CA 1
ATOM 1337 C C . ALA A 1 167 ? 10.486 -7.919 -22.963 1.00 93.81 167 ALA A C 1
ATOM 1339 O O . ALA A 1 167 ? 10.465 -9.126 -23.193 1.00 93.81 167 ALA A O 1
ATOM 1340 N N . LEU A 1 168 ? 10.563 -7.431 -21.722 1.00 92.88 168 LEU A N 1
ATOM 1341 C CA . LEU A 1 168 ? 10.549 -8.269 -20.527 1.00 92.88 168 LEU A CA 1
ATOM 1342 C C . LEU A 1 168 ? 9.234 -9.047 -20.397 1.00 92.88 168 LEU A C 1
ATOM 1344 O O . LEU A 1 168 ? 9.279 -10.253 -20.182 1.00 92.88 168 LEU A O 1
ATOM 1348 N N . ASN A 1 169 ? 8.083 -8.394 -20.581 1.00 91.56 169 ASN A N 1
ATOM 1349 C CA . ASN A 1 169 ? 6.785 -9.075 -20.541 1.00 91.56 169 ASN A CA 1
ATOM 1350 C C . ASN A 1 169 ? 6.694 -10.189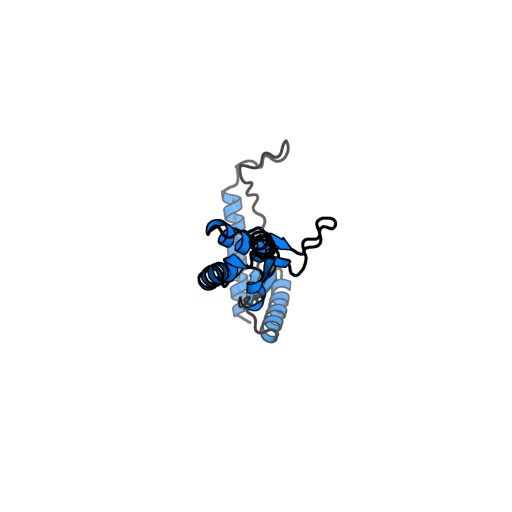 -21.592 1.00 91.56 169 ASN A C 1
ATOM 1352 O O . ASN A 1 169 ? 6.293 -11.297 -21.261 1.00 91.56 169 ASN A O 1
ATOM 1356 N N . ALA A 1 170 ? 7.144 -9.931 -22.825 1.00 92.62 170 ALA A N 1
ATOM 1357 C CA . ALA A 1 170 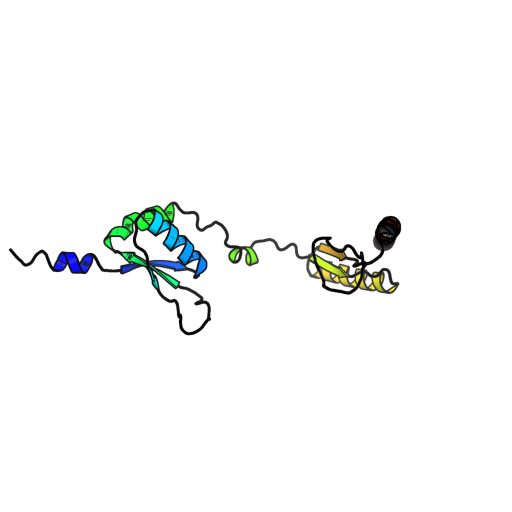? 7.162 -10.952 -23.873 1.00 92.62 170 ALA A CA 1
ATOM 1358 C C . ALA A 1 170 ? 8.040 -12.158 -23.497 1.00 92.62 170 ALA A C 1
ATOM 1360 O O . ALA A 1 170 ? 7.632 -13.296 -23.695 1.00 92.62 170 ALA A O 1
ATOM 1361 N N . LYS A 1 171 ? 9.217 -11.921 -22.900 1.00 90.75 171 LYS A N 1
ATOM 1362 C CA . LYS A 1 171 ? 10.086 -13.001 -22.402 1.00 90.75 171 LYS A CA 1
ATOM 1363 C C . LYS A 1 171 ? 9.441 -13.795 -21.267 1.00 90.75 171 LYS A C 1
ATOM 1365 O O . LYS A 1 171 ? 9.679 -14.990 -21.171 1.00 90.75 171 LYS A O 1
ATOM 1370 N N . ILE A 1 172 ? 8.680 -13.139 -20.393 1.00 90.50 172 ILE A N 1
ATOM 1371 C CA . ILE A 1 172 ? 7.974 -13.793 -19.285 1.00 90.50 172 ILE A CA 1
ATOM 1372 C C . ILE A 1 172 ? 6.832 -14.669 -19.809 1.00 90.50 172 ILE A C 1
ATOM 1374 O O . ILE A 1 172 ? 6.677 -15.781 -19.325 1.00 90.50 172 ILE A O 1
ATOM 1378 N N . ASP A 1 173 ? 6.077 -14.202 -20.806 1.00 86.56 173 ASP A N 1
ATOM 1379 C CA . ASP A 1 173 ? 4.954 -14.949 -21.395 1.00 86.56 173 ASP A CA 1
ATOM 1380 C C . ASP A 1 173 ? 5.396 -16.218 -22.154 1.00 86.56 173 ASP A C 1
ATOM 1382 O O . ASP A 1 173 ? 4.586 -17.110 -22.406 1.00 86.56 173 ASP A O 1
ATOM 1386 N N . GLU A 1 174 ? 6.671 -16.303 -22.544 1.00 82.31 174 GLU A N 1
ATOM 1387 C CA . GLU A 1 174 ? 7.260 -17.482 -23.192 1.00 82.31 174 GLU A CA 1
ATOM 1388 C C . GLU A 1 174 ? 7.626 -18.616 -22.209 1.00 82.31 174 GLU A C 1
ATOM 1390 O O . GLU A 1 174 ? 7.901 -19.732 -22.663 1.00 82.31 174 GLU A O 1
ATOM 1395 N N . TYR A 1 175 ? 7.631 -18.350 -20.895 1.00 62.56 175 TYR A N 1
ATOM 1396 C CA . TYR A 1 175 ? 7.960 -19.304 -19.821 1.00 62.56 175 TYR A CA 1
ATOM 1397 C C . TYR A 1 175 ? 6.712 -19.886 -19.141 1.00 62.56 175 TYR A C 1
ATOM 1399 O O . TYR A 1 175 ? 6.750 -21.097 -18.811 1.00 62.56 175 TYR A O 1
#

Solvent-accessible surface area (backbone atoms only — not comparable to full-atom values): 10924 Å² total; per-residue (Å²): 144,76,72,78,67,60,63,60,58,60,54,66,72,37,71,38,78,80,48,75,34,43,58,67,61,39,50,54,52,38,52,53,39,43,73,75,71,39,68,60,47,81,44,62,79,58,90,89,51,101,60,83,50,86,53,27,34,34,28,28,36,54,85,47,45,72,59,50,51,56,52,54,73,72,48,73,78,76,64,70,53,81,79,67,39,76,81,65,50,82,68,75,51,63,46,78,41,81,43,80,84,47,86,61,34,59,60,52,48,53,53,49,52,52,53,22,62,77,70,73,35,47,80,41,82,44,69,86,79,93,69,96,74,74,67,95,82,67,87,67,81,88,77,80,86,74,74,92,77,46,73,63,56,54,53,48,53,52,49,50,53,54,48,52,53,51,53,50,52,56,58,57,76,75,109

Nearest PDB structures (foldseek):
  4rww-assembly1_C  TM=6.513E-01  e=1.984E-01  Listeria monocytogenes EGD-e
  1we8-assembly1_A  TM=4.241E-01  e=4.265E-01  Mus musculus
  2pe5-assembly2_C-2  TM=4.475E-01  e=2.100E+00  Escherichia coli
  8wch-assembly2_B  TM=4.961E-01  e=9.105E+00  Candidatus Pelagibacter ubique HTCC1062
  5zvq-assembly1_A-2  TM=2.546E-01  e=2.386E+00  Thermus thermophilus HB8

Mean predicted aligned error: 18.47 Å

Secondary structure (DSSP, 8-state):
--SHHHHHHHHHT-EEEEEEE-HHHHHHHHHHHHHTT--EEEE---SSS----S-EEEEEEGGGHHHHHHHHHHS-TTS--TTTSTTTS----EEEEE--SSTHHHHHHHHHHHHHHHHT-EEEEE---------TT---TTS----TT-HHHHHHHHHHHHHHHHHHHHHHHT-

pLDDT: mean 76.54, std 18.07, range [40.56, 95.25]

Radius of gyration: 30.25 Å; Cα contacts (8 Å, |Δi|>4): 156; chains: 1; bounding box: 63×48×79 Å

=== Feature glossary ===
The record interleaves many kinds of information about one protein. Here is each kind framed as the question it answers.

Q: What does the local fold look like, residue by residue?
A: A 3Di character summarizes, for each residue, the relative orientation of the Cα frame of its nearest spatial neighbor. Because it encodes fold topology rather than chemistry, 3Di alignments detect remote structural similarity that sequence alignment misses.

Q: Which residues are in helices, strands, or loops?
A: Secondary structure is the local, repeating backbone conformation. DSSP classifies it into eight states by reading the hydrogen-bond network: three helix types (H, G, I), two β types (E, B), two non-regular types (T, S), and unstructured coil (-).

Q: How big and how compact is the whole molecule?
A: Three whole-structure scalars: the radius of gyration (RMS distance of Cα from centroid, in Å), the count of Cα–Cα contacts (pairs closer than 8 Å and separated by more than four residues in sequence — i.e. tertiary, not local, contacts), and the bounding-box dimensions. Together they distinguish compact globular folds from extended fibres or disordered chains.

Q: How confident is the AlphaFold model at each residue?
A: For AlphaFold models, the B-factor field carries pLDDT — the model's own estimate of local accuracy on a 0–100 scale. Regions with pLDDT<50 should be treated as essentially unmodeled; they often correspond to intrinsically disordered segments.

Q: What family and function is it annotated with?
A: Functional annotations link the protein to curated databases. InterPro entries identify conserved domains and families by matching the sequence against member-database signatures (Pfam, PROSITE, CDD, …). Gene Ontology (GO) terms describe molecular function, biological process, and cellular component in a controlled vocabulary. CATH places the structure in a hierarchical fold classification (Class/Architecture/Topology/Homologous-superfamily). The organism is the source species.

Q: What known structures does this most resemble?
A: Nearest PDB neighbors are the top structural matches found by Foldseek when searching this structure against the entire Protein Data Bank. Each hit reports a TM-score (0 to 1; >0.5 almost always implies the same fold) and an E-value. These are *structural* homologs — they may share no detectable sequence similarity.

Q: Which residues are buried vs exposed?
A: Solvent-accessible surface area (SASA) is the area in Å² traced out by the centre of a 1.4 Å probe sphere (a water molecule) rolled over the protein's van der Waals surface (Shrake–Rupley / Lee–Richards construction). Buried residues have near-zero SASA; fully exposed residues can exceed 200 Å². The total SASA scales roughly with the number of surface residues.

Q: What are the backbone torsion angles?
A: φ (phi) and ψ (psi) are the two rotatable backbone dihedrals per residue: φ is the C(i-1)–N–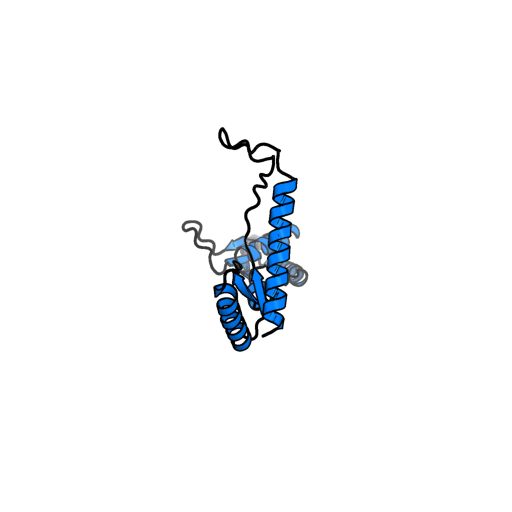Cα–C torsion, ψ is the N–Cα–C–N(i+1) torsion, both in degrees on (−180°, 180°]. α-helical residues cluster near (−60°, −45°); β-strand residues near (−120°, +130°). A Ramachandran plot is simply a scatter of (φ, ψ) for every residue.

Q: Are the domains correctly placed relative to each other?
A: Predicted aligned error is AlphaFold's pairwise confidence. Unlike pLDDT (per-residue), PAE is per-residue-pair and captures whether two parts of the structure are correctly placed relative to each other. Units are ångströms of expected positional error.

Q: What if only a Cα trace is available?
A: P-SEA three-state annotation labels each residue as helix, strand, or coil based purely on the geometry of the Cα trace. It serves as a fallback when the full backbone (and thus DSSP) is unavailable.

Q: What is the amino-acid chain?
A: This is the polypeptide sequence — one letter per residue, N-terminus first. Length ranges from a few dozen residues for small domains to over a thousand for large multi-domain proteins.

Q: What do the rendered images show?
A: The six renders are orthographic views along the three Cartesian axes in both directions. Representation (cartoon, sticks, or surface) and color scheme (sequence-rainbow or by-chain) vary across proteins so the training set covers all the common visualization conventions.

Q: What do the diagnostic plots show?
A: Plot images: a contact map (which residues are close in 3D, as an N×N binary image), a Ramachandran scatter (backbone torsion angles, revealing secondary-structure composition at a glance), and — for AlphaFold structures — a PAE heatmap (pairwise prediction confidence).

Q: How mobile is each atom in the crystal?
A: B-factor (Debye–Waller factor) reflects atomic displacement in the crystal lattice. It is an experimental observable (units Å²), not a prediction; low values mean the atom is pinned down, high values mean it moves or is heterogeneous across the crystal.

Q: Where is each backbone atom in 3D?
A: The mmCIF table is the protein's shape written out atom by atom. For each backbone N, Cα, C, and carbonyl O, it records an (x, y, z) coordinate triple in Å plus the residue type, chain letter, and residue number.